Protein AF-A0AAW0MWJ2-F1 (afdb_monomer_lite)

Radius of gyration: 64.12 Å; chains: 1; bounding box: 136×79×137 Å

Secondary structure (DSSP, 8-state):
------------------------------------TTSHHHHHHHHHHHHHHHHHHHHHHHHHHHHHHHHHHHHHHHHHHHHHHHHHHHHHHHHHHHHHHHHHHHHHHHHHHHHHHHHHHHHHHHHHHHHHHHHHHHHHTT------PPTTTTTT-HHHHHHHHHHHHTT--TTPPP--S----SSSS---TTS---

pLDDT: mean 77.05, std 21.96, range [32.25, 98.31]

Sequence (198 aa):
MSGSSTRRGRKPKKDMLETLEPEESDHELADDVANEANESEQSHNKSHDQSQDQSLDQSQDHSQDQSQSRLMLDGLTRHGSKIPENGKALEDQKTSLTEVQSRIAVLEEWNADANDALLTMKKQTKYLQEKIVDFEARARRNNIRIVGVPKGAEGSSVATFLNNLFKTELEIPGEVEFQIQRAHRTPPFKLNSGERPS

Structure (mmCIF, N/CA/C/O backbone):
data_AF-A0AAW0MWJ2-F1
#
_entry.id   AF-A0AAW0MWJ2-F1
#
loop_
_atom_site.group_PDB
_atom_site.id
_atom_site.type_symbol
_atom_site.label_atom_id
_atom_site.label_alt_id
_atom_site.label_comp_id
_atom_site.label_asym_id
_atom_site.label_entity_id
_atom_site.label_seq_id
_atom_site.pdbx_PDB_ins_code
_atom_site.Cartn_x
_atom_site.Cartn_y
_atom_site.Cartn_z
_atom_site.occupancy
_atom_site.B_iso_or_equiv
_atom_site.auth_seq_id
_atom_site.auth_comp_id
_atom_site.auth_asym_id
_atom_site.auth_atom_id
_atom_site.pdbx_PDB_model_num
ATOM 1 N N . MET A 1 1 ? 62.340 50.440 -42.477 1.00 44.72 1 MET A N 1
ATOM 2 C CA . MET A 1 1 ? 63.215 49.378 -43.021 1.00 44.72 1 MET A CA 1
ATOM 3 C C . MET A 1 1 ? 62.512 48.820 -44.261 1.00 44.72 1 MET A C 1
ATOM 5 O O . MET A 1 1 ? 61.493 48.171 -44.106 1.00 44.72 1 MET A O 1
ATOM 9 N N . SER A 1 2 ? 62.750 49.443 -45.427 1.00 41.69 2 SER A N 1
ATOM 10 C CA . SER A 1 2 ? 63.293 48.810 -46.656 1.00 41.69 2 SER A CA 1
ATOM 11 C C . SER A 1 2 ? 62.550 47.517 -47.038 1.00 41.69 2 SER A C 1
ATOM 13 O O . SER A 1 2 ? 62.725 46.519 -46.358 1.00 41.69 2 SER A O 1
ATOM 15 N N . GLY A 1 3 ? 61.640 47.470 -48.023 1.00 32.56 3 GLY A N 1
ATOM 16 C CA . GLY A 1 3 ? 61.853 47.741 -49.460 1.00 32.56 3 GLY A CA 1
ATOM 17 C C . GLY A 1 3 ? 62.624 46.560 -50.074 1.00 32.56 3 GLY A C 1
ATOM 18 O O . GLY A 1 3 ? 63.757 46.343 -49.668 1.00 32.56 3 GLY A O 1
ATOM 19 N N . SER A 1 4 ? 62.073 45.695 -50.938 1.00 35.59 4 SER A N 1
ATOM 20 C CA . SER A 1 4 ? 62.003 45.847 -52.411 1.00 35.59 4 SER A CA 1
ATOM 21 C C . SER A 1 4 ? 61.714 44.438 -52.999 1.00 35.59 4 SER A C 1
ATOM 23 O O . SER A 1 4 ? 62.326 43.476 -52.553 1.00 35.59 4 SER A O 1
ATOM 25 N N . SER A 1 5 ? 60.647 44.185 -53.767 1.00 36.00 5 SER A N 1
ATOM 26 C CA . SER A 1 5 ? 60.473 44.356 -55.228 1.00 36.00 5 SER A CA 1
ATOM 27 C C . SER A 1 5 ? 61.126 43.288 -56.142 1.00 36.00 5 SER A C 1
ATOM 29 O O . SER A 1 5 ? 62.331 43.264 -56.341 1.00 36.00 5 SER A O 1
ATOM 31 N N . THR A 1 6 ? 60.244 42.515 -56.799 1.00 38.97 6 THR A N 1
ATOM 32 C CA . THR A 1 6 ? 60.199 42.238 -58.259 1.00 38.97 6 THR A CA 1
ATOM 33 C C . THR A 1 6 ? 61.208 41.282 -58.937 1.00 38.97 6 THR A C 1
ATOM 35 O O . THR A 1 6 ? 62.322 41.658 -59.266 1.00 38.97 6 THR A O 1
ATOM 38 N N . ARG A 1 7 ? 60.667 40.109 -59.332 1.00 37.41 7 ARG A N 1
ATOM 39 C CA . ARG A 1 7 ? 60.471 39.565 -60.712 1.00 37.41 7 ARG A CA 1
ATOM 40 C C . ARG A 1 7 ? 61.672 39.434 -61.680 1.00 37.41 7 ARG A C 1
ATOM 42 O O . ARG A 1 7 ? 62.416 40.386 -61.892 1.00 37.41 7 ARG A O 1
ATOM 49 N N . ARG A 1 8 ? 61.593 38.346 -62.478 1.00 36.22 8 ARG A N 1
ATOM 50 C CA . ARG A 1 8 ? 62.298 37.960 -63.741 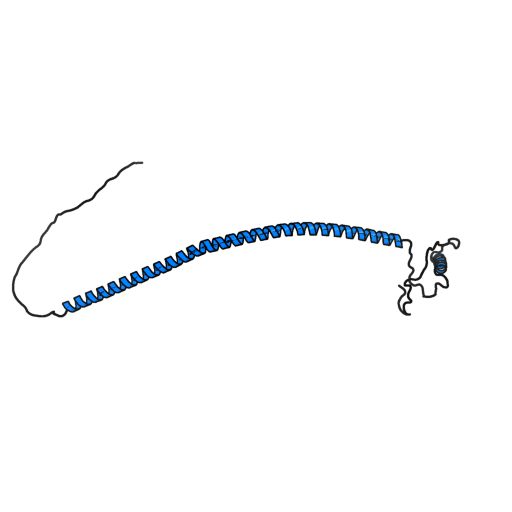1.00 36.22 8 ARG A CA 1
ATOM 51 C C . ARG A 1 8 ? 63.310 36.828 -63.496 1.00 36.22 8 ARG A C 1
ATOM 53 O O . ARG A 1 8 ? 64.001 36.857 -62.500 1.00 36.22 8 ARG A O 1
ATOM 60 N N . GLY A 1 9 ? 63.449 35.774 -64.298 1.00 33.44 9 GLY A N 1
ATOM 61 C CA . GLY A 1 9 ? 62.971 35.453 -65.641 1.00 33.44 9 GLY A CA 1
ATOM 62 C C . GLY A 1 9 ? 64.124 34.812 -66.435 1.00 33.44 9 GLY A C 1
ATOM 63 O O . GLY A 1 9 ? 65.173 35.425 -66.521 1.00 33.44 9 GLY A O 1
ATOM 64 N N . ARG A 1 10 ? 63.870 33.639 -67.046 1.00 35.38 10 ARG A N 1
ATOM 65 C CA . ARG A 1 10 ? 64.543 33.019 -68.222 1.00 35.38 10 ARG A CA 1
ATOM 66 C C . ARG A 1 10 ? 66.039 32.587 -68.156 1.00 35.38 10 ARG A C 1
ATOM 68 O O . ARG A 1 10 ? 66.928 33.368 -67.863 1.00 35.38 10 ARG A O 1
ATOM 75 N N . LYS A 1 11 ? 66.269 31.320 -68.564 1.00 41.41 11 LYS A N 1
ATOM 76 C CA . LYS A 1 11 ? 67.526 30.681 -69.073 1.00 41.41 11 LYS A CA 1
ATOM 77 C C . LYS A 1 11 ? 67.983 31.345 -70.415 1.00 41.41 11 LYS A C 1
ATOM 79 O O . LYS A 1 11 ? 67.156 32.124 -70.897 1.00 41.41 11 LYS A O 1
ATOM 84 N N . PRO A 1 12 ? 69.110 31.013 -71.128 1.00 52.88 12 PRO A N 1
ATOM 85 C CA . PRO A 1 12 ? 69.998 29.817 -71.062 1.00 52.88 12 PRO A CA 1
ATOM 86 C C . PRO A 1 12 ? 71.521 29.968 -71.444 1.00 52.88 12 PRO A C 1
ATOM 88 O O . PRO A 1 12 ? 71.959 31.031 -71.848 1.00 52.88 12 PRO A O 1
ATOM 91 N N . LYS A 1 13 ? 72.243 28.818 -71.398 1.00 37.88 13 LYS A N 1
ATOM 92 C CA . LYS A 1 13 ? 73.368 28.289 -72.240 1.00 37.88 13 LYS A CA 1
ATOM 93 C C . LYS A 1 13 ? 74.749 28.993 -72.357 1.00 37.88 13 LYS A C 1
ATOM 95 O O . LYS A 1 13 ? 74.784 30.149 -72.733 1.00 37.88 13 LYS A O 1
ATOM 100 N N . LYS A 1 14 ? 75.803 28.141 -72.235 1.00 37.81 14 LYS A N 1
ATOM 101 C CA . LYS A 1 14 ? 77.072 27.999 -73.022 1.00 37.81 14 LYS A CA 1
ATOM 102 C C . LYS A 1 14 ? 77.948 29.259 -73.217 1.00 37.81 14 LYS A C 1
ATOM 104 O O . LYS A 1 14 ? 77.419 30.321 -73.468 1.00 37.81 14 LYS A O 1
ATOM 109 N N . ASP A 1 15 ? 79.278 29.261 -73.178 1.00 35.81 15 ASP A N 1
ATOM 110 C CA . ASP A 1 15 ? 80.319 28.288 -73.534 1.00 35.81 15 ASP A CA 1
ATOM 111 C C . ASP A 1 15 ? 81.688 28.878 -73.061 1.00 35.81 15 ASP A C 1
ATOM 113 O O . ASP A 1 15 ? 81.808 30.095 -72.951 1.00 35.81 15 ASP A O 1
ATOM 117 N N . MET A 1 16 ? 82.689 28.006 -72.862 1.00 35.78 16 MET A N 1
ATOM 118 C CA . MET A 1 16 ? 84.132 28.168 -73.185 1.00 35.78 16 MET A CA 1
ATOM 119 C C . MET A 1 16 ? 85.071 29.133 -72.422 1.00 35.78 16 MET A C 1
ATOM 121 O O . MET A 1 16 ? 84.821 30.330 -72.336 1.00 35.78 16 MET A O 1
ATOM 125 N N . LEU A 1 17 ? 86.210 28.573 -71.962 1.00 36.06 17 LEU A N 1
ATOM 126 C CA . LEU A 1 17 ? 87.626 28.852 -72.342 1.00 36.06 17 LEU A CA 1
ATOM 127 C C . LEU A 1 17 ? 88.529 28.391 -71.160 1.00 36.06 17 LEU A C 1
ATOM 129 O O . LEU A 1 17 ? 88.405 28.930 -70.066 1.00 36.06 17 LEU A O 1
ATOM 133 N N . GLU A 1 18 ? 89.214 27.241 -71.180 1.00 35.72 18 GLU A N 1
ATOM 134 C CA . GLU A 1 18 ? 90.417 26.843 -71.947 1.00 35.72 18 GLU A CA 1
ATOM 135 C C . GLU A 1 18 ? 91.705 27.558 -71.510 1.00 35.72 18 GLU A C 1
ATOM 137 O O . GLU A 1 18 ? 91.783 28.777 -71.621 1.00 35.72 18 GLU A O 1
ATOM 142 N N . THR A 1 19 ? 92.686 26.781 -71.015 1.00 32.25 19 THR A N 1
ATOM 143 C CA . THR A 1 19 ? 94.171 26.915 -71.105 1.00 32.25 19 THR A CA 1
ATOM 144 C C . THR A 1 19 ? 94.810 25.952 -70.069 1.00 32.25 19 THR A C 1
ATOM 146 O O . THR A 1 19 ? 94.291 25.860 -68.962 1.00 32.25 19 THR A O 1
ATOM 149 N N . LEU A 1 20 ? 95.881 25.170 -70.277 1.00 34.78 20 LEU A N 1
ATOM 150 C CA . LEU A 1 20 ? 96.915 25.018 -71.315 1.00 34.78 20 LEU A CA 1
ATOM 151 C C . LEU A 1 20 ? 97.487 23.579 -71.252 1.00 34.78 20 LEU A C 1
ATOM 153 O O . LEU A 1 20 ? 97.856 23.130 -70.172 1.00 34.78 20 LEU A O 1
ATOM 157 N N . GLU A 1 21 ? 97.450 22.889 -72.394 1.00 38.47 21 GLU A N 1
ATOM 158 C CA . GLU A 1 21 ? 98.518 22.233 -73.192 1.00 38.47 21 GLU A CA 1
ATOM 159 C C . GLU A 1 21 ? 99.843 21.671 -72.588 1.00 38.47 21 GLU A C 1
ATOM 161 O O . GLU A 1 21 ? 100.260 22.060 -71.499 1.00 38.47 21 GLU A O 1
ATOM 166 N N . PRO A 1 22 ? 100.497 20.734 -73.326 1.00 56.28 22 PRO A N 1
ATOM 167 C CA . PRO A 1 22 ? 101.270 19.590 -72.822 1.00 56.28 22 PRO A CA 1
ATOM 168 C C . PRO A 1 22 ? 102.769 19.630 -73.202 1.00 56.28 22 PRO A C 1
ATOM 170 O O . PRO A 1 22 ? 103.216 20.558 -73.862 1.00 56.28 22 PRO A O 1
ATOM 173 N N . GLU A 1 23 ? 103.524 18.576 -72.869 1.00 35.72 23 GLU A N 1
ATOM 174 C CA . GLU A 1 23 ? 104.827 18.278 -73.488 1.00 35.72 23 GLU A CA 1
ATOM 175 C C . GLU A 1 23 ? 104.939 16.775 -73.827 1.00 35.72 23 GLU A C 1
ATOM 177 O O . GLU A 1 23 ? 104.823 15.936 -72.934 1.00 35.72 23 GLU A O 1
ATOM 182 N N . GLU A 1 24 ? 105.145 16.527 -75.132 1.00 34.03 24 GLU A N 1
ATOM 183 C CA . GLU A 1 24 ? 106.025 15.542 -75.807 1.00 34.03 24 GLU A CA 1
ATOM 184 C C . GLU A 1 24 ? 105.915 14.027 -75.501 1.00 34.03 24 GLU A C 1
ATOM 186 O O . GLU A 1 24 ? 105.677 13.604 -74.381 1.00 34.03 24 GLU A O 1
ATOM 191 N N . SER A 1 25 ? 106.158 13.087 -76.422 1.00 32.94 25 SER A N 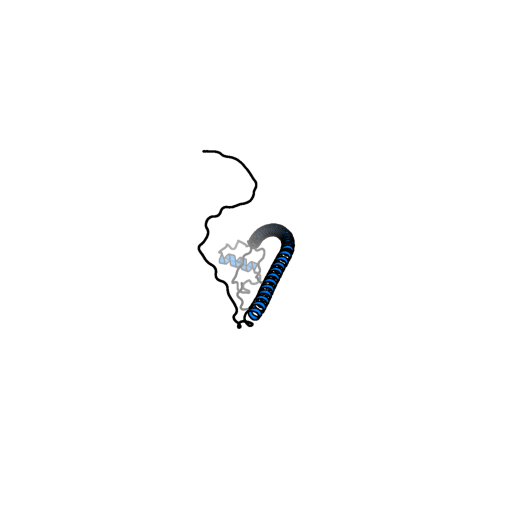1
ATOM 192 C CA . SER A 1 25 ? 106.542 13.069 -77.845 1.00 32.94 25 SER A CA 1
ATOM 193 C C . SER A 1 25 ? 106.390 11.624 -78.366 1.00 32.94 25 SER A C 1
ATOM 195 O O . SER A 1 25 ? 106.323 10.667 -77.593 1.00 32.94 25 SER A O 1
ATOM 197 N N . ASP A 1 26 ? 106.301 11.494 -79.688 1.00 36.88 26 ASP A N 1
ATOM 198 C CA . ASP A 1 26 ? 106.075 10.271 -80.463 1.00 36.88 26 ASP A CA 1
ATOM 199 C C . ASP A 1 26 ? 107.137 9.173 -80.281 1.00 36.88 26 ASP A C 1
ATOM 201 O O . ASP A 1 26 ? 108.320 9.466 -80.127 1.00 36.88 26 ASP A O 1
ATOM 205 N N . HIS A 1 27 ? 106.738 7.907 -80.469 1.00 36.97 27 HIS A N 1
ATOM 206 C CA . HIS A 1 27 ? 107.447 7.017 -81.399 1.00 36.97 27 HIS A CA 1
ATOM 207 C C . HIS A 1 27 ? 106.629 5.766 -81.773 1.00 36.97 27 HIS A C 1
ATOM 209 O O . HIS A 1 27 ? 106.137 5.027 -80.923 1.00 36.97 27 HIS A O 1
ATOM 215 N N . GLU A 1 28 ? 106.523 5.543 -83.083 1.00 42.72 28 GLU A N 1
ATOM 216 C CA . GLU A 1 28 ? 106.044 4.329 -83.748 1.00 42.72 28 GLU A CA 1
ATOM 217 C C . GLU A 1 28 ? 106.910 3.095 -83.420 1.00 42.72 28 GLU A C 1
ATOM 219 O O . GLU A 1 28 ? 108.134 3.216 -83.354 1.00 42.72 28 GLU A O 1
ATOM 224 N N . LEU A 1 29 ? 106.296 1.904 -83.342 1.00 37.31 29 LEU A N 1
ATOM 225 C CA . LEU A 1 29 ? 106.523 0.748 -84.241 1.00 37.31 29 LEU A CA 1
ATOM 226 C C . LEU A 1 29 ? 106.110 -0.593 -83.600 1.00 37.31 29 LEU A C 1
ATOM 228 O O . LEU A 1 29 ? 106.486 -0.892 -82.476 1.00 37.31 29 LEU A O 1
ATOM 232 N N . ALA A 1 30 ? 105.438 -1.389 -84.438 1.00 39.72 30 ALA A N 1
ATOM 233 C CA . ALA A 1 30 ? 105.479 -2.850 -84.590 1.00 39.72 30 ALA A CA 1
ATOM 234 C C . ALA A 1 30 ? 105.095 -3.796 -83.430 1.00 39.72 30 ALA A C 1
ATOM 236 O O . ALA A 1 30 ? 105.623 -3.729 -82.329 1.00 39.72 30 ALA A O 1
ATOM 237 N N . ASP A 1 31 ? 104.209 -4.729 -83.805 1.00 43.47 31 ASP A N 1
ATOM 238 C CA . ASP A 1 31 ? 104.120 -6.148 -83.436 1.00 43.47 31 ASP A CA 1
ATOM 239 C C . ASP A 1 31 ? 104.588 -6.576 -82.040 1.00 43.47 31 ASP A C 1
ATOM 241 O O . ASP A 1 31 ? 105.781 -6.623 -81.768 1.00 43.47 31 ASP A O 1
ATOM 245 N N . ASP A 1 32 ? 103.660 -7.115 -81.241 1.00 46.97 32 ASP A N 1
ATOM 246 C CA . ASP A 1 32 ? 103.890 -8.465 -80.730 1.00 46.97 32 ASP A CA 1
ATOM 247 C C . ASP A 1 32 ? 102.613 -9.199 -80.306 1.00 46.97 32 ASP A C 1
ATOM 249 O O . ASP A 1 32 ? 101.571 -8.639 -79.962 1.00 46.97 32 ASP A O 1
ATOM 253 N N . VAL A 1 33 ? 102.733 -10.511 -80.432 1.00 50.12 33 VAL A N 1
ATOM 254 C CA . VAL A 1 33 ? 101.712 -11.547 -80.388 1.00 50.12 33 VAL A CA 1
ATOM 255 C C . VAL A 1 33 ? 101.320 -11.914 -78.950 1.00 50.12 33 VAL A C 1
ATOM 257 O O . VAL A 1 33 ? 102.170 -12.034 -78.077 1.00 50.12 33 VAL A O 1
ATOM 260 N N . ALA A 1 34 ? 100.033 -12.249 -78.793 1.00 49.88 34 ALA A N 1
ATOM 261 C CA . ALA A 1 34 ? 99.427 -13.064 -77.733 1.00 49.88 34 ALA A CA 1
ATOM 262 C C . ALA A 1 34 ? 99.364 -12.483 -76.307 1.00 49.88 34 ALA A C 1
ATOM 264 O O . ALA A 1 34 ? 100.371 -12.342 -75.625 1.00 49.88 34 ALA A O 1
ATOM 265 N N . ASN A 1 35 ? 98.131 -12.352 -75.793 1.00 56.62 35 ASN A N 1
ATOM 266 C CA . ASN A 1 35 ? 97.557 -13.251 -74.774 1.00 56.62 35 ASN A CA 1
ATOM 267 C C . ASN A 1 35 ? 96.508 -12.508 -73.919 1.00 56.62 35 ASN A C 1
ATOM 269 O O . ASN A 1 35 ? 96.889 -11.931 -72.918 1.00 56.62 35 ASN A O 1
ATOM 273 N N . GLU A 1 36 ? 95.215 -12.522 -74.291 1.00 50.09 36 GLU A N 1
ATOM 274 C CA . GLU A 1 36 ? 94.080 -12.244 -73.371 1.00 50.09 36 GLU A CA 1
ATOM 275 C C . GLU A 1 36 ? 92.715 -12.417 -74.075 1.00 50.09 36 GLU A C 1
ATOM 277 O O . GLU A 1 36 ? 91.884 -11.520 -74.171 1.00 50.09 36 GLU A O 1
ATOM 282 N N . ALA A 1 37 ? 92.445 -13.616 -74.597 1.00 51.78 37 ALA A N 1
ATOM 283 C CA . ALA A 1 37 ? 91.110 -13.981 -75.092 1.00 51.78 37 ALA A CA 1
ATOM 284 C C . ALA A 1 37 ? 90.207 -14.567 -73.982 1.00 51.78 37 ALA A C 1
ATOM 286 O O . ALA A 1 37 ? 89.347 -15.391 -74.271 1.00 51.78 37 ALA A O 1
ATOM 287 N N . ASN A 1 38 ? 90.413 -14.193 -72.710 1.00 54.97 38 ASN A N 1
ATOM 288 C CA . ASN A 1 38 ? 89.653 -14.762 -71.585 1.00 54.97 38 ASN A CA 1
ATOM 289 C C . ASN A 1 38 ? 89.099 -13.737 -70.570 1.00 54.97 38 ASN A C 1
ATOM 291 O O . ASN A 1 38 ? 88.513 -14.140 -69.571 1.00 54.97 38 ASN A O 1
ATOM 295 N N . GLU A 1 39 ? 89.218 -12.425 -70.814 1.00 47.94 39 GLU A N 1
ATOM 296 C CA . GLU A 1 39 ? 88.631 -11.388 -69.933 1.00 47.94 39 GLU A CA 1
ATOM 297 C C . GLU A 1 39 ? 87.403 -10.675 -70.540 1.00 47.94 39 GLU A C 1
ATOM 299 O O . GLU A 1 39 ? 86.562 -10.115 -69.827 1.00 47.94 39 GLU A O 1
ATOM 304 N N . SER A 1 40 ? 87.220 -10.751 -71.859 1.00 51.28 40 SER A N 1
ATOM 305 C CA . SER A 1 40 ? 86.115 -10.109 -72.587 1.00 51.28 40 SER A CA 1
ATOM 306 C C . SER A 1 40 ? 84.809 -10.922 -72.581 1.00 51.28 40 SER A C 1
ATOM 308 O O . SER A 1 40 ? 83.729 -10.334 -72.551 1.00 51.28 40 SER A O 1
ATOM 310 N N . GLU A 1 41 ? 84.862 -12.258 -72.505 1.00 49.62 41 GLU A N 1
ATOM 311 C CA . GLU A 1 41 ? 83.657 -13.098 -72.349 1.00 49.62 41 GLU A CA 1
ATOM 312 C C . GLU A 1 41 ? 83.166 -13.162 -70.889 1.00 49.62 41 GLU A C 1
ATOM 314 O O . GLU A 1 41 ? 81.961 -13.192 -70.629 1.00 49.62 41 GLU A O 1
ATOM 319 N N . GLN A 1 42 ? 84.080 -13.103 -69.912 1.00 51.69 42 GLN A N 1
ATOM 320 C CA . GLN A 1 42 ? 83.730 -13.085 -68.487 1.00 51.69 42 GLN A CA 1
ATOM 321 C C . GLN A 1 42 ? 83.098 -11.754 -68.054 1.00 51.69 42 GLN A C 1
ATOM 323 O O . GLN A 1 42 ? 82.173 -11.753 -67.242 1.00 51.69 42 GLN A O 1
ATOM 328 N N . SER A 1 43 ? 83.546 -10.623 -68.607 1.00 52.34 43 SER A N 1
ATOM 329 C CA . SER A 1 43 ? 82.984 -9.297 -68.313 1.00 52.34 43 SER A CA 1
ATOM 330 C C . SER A 1 43 ? 81.615 -9.066 -68.968 1.00 52.34 43 SER A C 1
ATOM 332 O O . SER A 1 43 ? 80.733 -8.481 -68.332 1.00 52.34 43 SER A O 1
ATOM 334 N N . HIS A 1 44 ? 81.377 -9.580 -70.181 1.00 52.72 44 HIS A N 1
ATOM 335 C CA . HIS A 1 44 ? 80.059 -9.515 -70.825 1.00 52.72 44 HIS A CA 1
ATOM 336 C C . HIS A 1 44 ? 79.022 -10.452 -70.196 1.00 52.72 44 HIS A C 1
ATOM 338 O O . HIS A 1 44 ? 77.890 -10.025 -69.976 1.00 52.72 44 HIS A O 1
ATOM 344 N N . ASN A 1 45 ? 79.396 -11.673 -69.805 1.00 57.09 45 ASN A N 1
ATOM 345 C CA . ASN A 1 45 ? 78.469 -12.558 -69.093 1.00 57.09 45 ASN A CA 1
ATOM 346 C C . ASN A 1 45 ? 78.175 -12.055 -67.672 1.00 57.09 45 ASN A C 1
ATOM 348 O O . ASN A 1 45 ? 77.022 -12.054 -67.258 1.00 57.09 45 ASN A O 1
ATOM 352 N N . LYS A 1 46 ? 79.177 -11.537 -66.947 1.00 58.91 46 LYS A N 1
ATOM 353 C CA . LYS A 1 46 ? 78.995 -10.992 -65.590 1.00 58.91 46 LYS A CA 1
ATOM 354 C C . LYS A 1 46 ? 78.162 -9.710 -65.563 1.00 58.91 46 LYS A C 1
ATOM 356 O O . LYS A 1 46 ? 77.381 -9.523 -64.640 1.00 58.91 46 LYS A O 1
ATOM 361 N N . SER A 1 47 ? 78.300 -8.836 -66.561 1.00 58.25 47 SER A N 1
ATOM 362 C CA . SER A 1 47 ? 77.459 -7.635 -66.678 1.00 58.25 47 SER A CA 1
ATOM 363 C C . SER A 1 47 ? 76.031 -7.958 -67.121 1.00 58.25 47 SER A C 1
ATOM 365 O O . SER A 1 47 ? 75.099 -7.295 -66.668 1.00 58.25 47 SER A O 1
ATOM 367 N N . HIS A 1 48 ? 75.834 -8.988 -67.949 1.00 61.12 48 HIS A N 1
ATOM 368 C CA . HIS A 1 48 ? 74.502 -9.463 -68.321 1.00 61.12 48 HIS A CA 1
ATOM 369 C C . HIS A 1 48 ? 73.774 -10.112 -67.137 1.00 61.12 48 HIS A C 1
ATOM 371 O O . HIS A 1 48 ? 72.628 -9.760 -66.878 1.00 61.12 48 HIS A O 1
ATOM 377 N N . ASP A 1 49 ? 74.456 -10.974 -66.380 1.00 61.59 49 ASP A N 1
ATOM 378 C CA . ASP A 1 49 ? 73.926 -11.638 -65.181 1.00 61.59 49 ASP A CA 1
ATOM 379 C C . ASP A 1 49 ? 73.615 -10.618 -64.070 1.00 61.59 49 ASP A C 1
ATOM 381 O O . ASP A 1 49 ? 72.513 -10.586 -63.537 1.00 61.59 49 ASP A O 1
ATOM 385 N N . GLN A 1 50 ? 74.513 -9.651 -63.830 1.00 66.44 50 GLN A N 1
ATOM 386 C CA . GLN A 1 50 ? 74.256 -8.539 -62.903 1.00 66.44 50 GLN A CA 1
ATOM 387 C C . GLN A 1 50 ? 73.101 -7.633 -63.345 1.00 66.44 50 GLN A C 1
ATOM 389 O O . GLN A 1 50 ? 72.370 -7.126 -62.498 1.00 66.44 50 GLN A O 1
ATOM 394 N N . SER A 1 51 ? 72.922 -7.409 -64.650 1.00 66.62 51 SER A N 1
ATOM 395 C CA . SER A 1 51 ? 71.799 -6.610 -65.162 1.00 66.62 51 SER A CA 1
ATOM 396 C C . SER A 1 51 ? 70.476 -7.369 -65.055 1.00 66.62 51 SER A C 1
ATOM 398 O O . SER A 1 51 ? 69.447 -6.761 -64.764 1.00 66.62 51 SER A O 1
ATOM 400 N N . GLN A 1 52 ? 70.493 -8.690 -65.264 1.00 69.88 52 GLN A N 1
ATOM 401 C CA . GLN A 1 52 ? 69.327 -9.543 -65.056 1.00 69.88 52 GLN A CA 1
ATOM 402 C C . GLN A 1 52 ? 68.953 -9.600 -63.573 1.00 69.88 52 GLN A C 1
ATOM 404 O O . GLN A 1 52 ? 67.801 -9.312 -63.256 1.00 69.88 52 GLN A O 1
ATOM 409 N N . ASP A 1 53 ? 69.907 -9.827 -62.670 1.00 70.38 53 ASP A N 1
ATOM 410 C CA . ASP A 1 53 ? 69.677 -9.822 -61.220 1.00 70.38 53 ASP A CA 1
ATOM 411 C C . ASP A 1 53 ? 69.163 -8.468 -60.721 1.00 70.38 53 ASP A C 1
ATOM 413 O O . ASP A 1 53 ? 68.171 -8.417 -59.998 1.00 70.38 53 ASP A O 1
ATOM 417 N N . GLN A 1 54 ? 69.752 -7.351 -61.168 1.00 72.75 54 GLN A N 1
ATOM 418 C CA . GLN A 1 54 ? 69.257 -6.013 -60.819 1.00 72.75 54 GLN A CA 1
ATOM 419 C C . GLN A 1 54 ? 67.845 -5.754 -61.357 1.00 72.75 54 GLN A C 1
ATOM 421 O O . GLN A 1 54 ? 67.043 -5.103 -60.691 1.00 72.75 54 GLN A O 1
ATOM 426 N N . SER A 1 55 ? 67.515 -6.256 -62.550 1.00 72.81 55 SER A N 1
ATOM 427 C CA . SER A 1 55 ? 66.166 -6.121 -63.111 1.00 72.81 55 SER A CA 1
ATOM 428 C C . SER A 1 55 ? 65.140 -7.008 -62.400 1.00 72.81 55 SER A C 1
ATOM 430 O O . SER A 1 55 ? 63.988 -6.600 -62.237 1.00 72.81 55 SER A O 1
ATOM 432 N N . LEU A 1 56 ? 65.548 -8.197 -61.948 1.00 73.12 56 LEU A N 1
ATOM 433 C CA . LEU A 1 56 ? 64.719 -9.121 -61.180 1.00 73.12 56 LEU A CA 1
ATOM 434 C C . LEU A 1 56 ? 64.445 -8.567 -59.781 1.00 73.12 56 LEU A C 1
ATOM 436 O O . LEU A 1 56 ? 63.292 -8.583 -59.361 1.00 73.12 56 LEU A O 1
ATOM 440 N N . ASP A 1 57 ? 65.457 -8.009 -59.118 1.00 75.88 57 ASP A N 1
ATOM 441 C CA . ASP A 1 57 ? 65.351 -7.361 -57.806 1.00 75.88 57 ASP A CA 1
ATOM 442 C C . ASP A 1 57 ? 64.437 -6.124 -57.870 1.00 75.88 57 ASP A C 1
ATOM 444 O O . ASP A 1 57 ? 63.442 -6.035 -57.155 1.00 75.88 57 ASP A O 1
ATOM 448 N N . GLN A 1 58 ? 64.649 -5.239 -58.855 1.00 77.50 58 GLN A N 1
ATOM 449 C CA . GLN A 1 58 ? 63.777 -4.075 -59.076 1.00 77.50 58 GLN A CA 1
ATOM 450 C C . GLN A 1 58 ? 62.331 -4.464 -59.420 1.00 77.50 58 GLN A C 1
ATOM 452 O O . GLN A 1 58 ? 61.387 -3.791 -59.002 1.00 77.50 58 GLN A O 1
ATOM 457 N N . SER A 1 59 ? 62.132 -5.545 -60.180 1.00 78.00 59 SER A N 1
ATOM 458 C CA . SER A 1 59 ? 60.791 -6.040 -60.516 1.00 78.00 59 SER A CA 1
ATOM 459 C C . SER A 1 59 ? 60.104 -6.673 -59.308 1.00 78.00 59 SER A C 1
ATOM 461 O O . SER A 1 59 ? 58.899 -6.483 -59.119 1.00 78.00 59 SER A O 1
ATOM 463 N N . GLN A 1 60 ? 60.852 -7.405 -58.479 1.00 79.75 60 GLN A N 1
ATOM 464 C CA . GLN A 1 60 ? 60.350 -7.979 -57.236 1.00 79.75 60 GLN A CA 1
ATOM 465 C C . GLN A 1 60 ? 59.961 -6.878 -56.249 1.00 79.75 60 GLN A C 1
ATOM 467 O O . GLN A 1 60 ? 58.818 -6.889 -55.791 1.00 79.75 60 GLN A O 1
ATOM 472 N N . ASP A 1 61 ? 60.816 -5.883 -56.022 1.00 79.25 61 ASP A N 1
ATOM 473 C CA . ASP A 1 61 ? 60.526 -4.733 -55.160 1.00 79.25 61 ASP A CA 1
ATOM 474 C C . ASP A 1 61 ? 59.308 -3.942 -55.648 1.00 79.25 61 ASP A C 1
ATOM 476 O O . ASP A 1 61 ? 58.388 -3.660 -54.877 1.00 79.25 61 ASP A O 1
ATOM 480 N N . HIS A 1 62 ? 59.229 -3.651 -56.951 1.00 79.88 62 HIS A N 1
ATOM 481 C CA . HIS A 1 62 ? 58.080 -2.941 -57.509 1.00 79.88 62 HIS A CA 1
ATOM 482 C C . HIS A 1 62 ? 56.779 -3.752 -57.391 1.00 79.88 62 HIS A C 1
ATOM 484 O O . HIS A 1 62 ? 55.715 -3.193 -57.116 1.00 79.88 62 HIS A O 1
ATOM 490 N N . SER A 1 63 ? 56.844 -5.077 -57.553 1.00 83.81 63 SER A N 1
ATOM 491 C CA . SER A 1 63 ? 55.683 -5.957 -57.375 1.00 83.81 63 SER A CA 1
ATOM 492 C C . SER A 1 63 ? 55.240 -6.064 -55.911 1.00 83.81 63 SER A C 1
ATOM 494 O O . SER A 1 63 ? 54.035 -6.108 -55.631 1.00 83.81 63 SER A O 1
ATOM 496 N N . GLN A 1 64 ? 56.188 -6.058 -54.969 1.00 85.88 64 GLN A N 1
ATOM 497 C CA . GLN A 1 64 ? 55.905 -6.050 -53.538 1.00 85.88 64 GLN A CA 1
ATOM 498 C C . GLN A 1 64 ? 55.262 -4.728 -53.118 1.00 85.88 64 GLN A C 1
ATOM 500 O O . GLN A 1 64 ? 54.238 -4.756 -52.437 1.00 85.88 64 GLN A O 1
ATOM 505 N N . ASP A 1 65 ? 55.782 -3.588 -53.575 1.00 86.50 65 ASP A N 1
ATOM 506 C CA . ASP A 1 65 ? 55.246 -2.262 -53.248 1.00 86.50 65 ASP A CA 1
ATOM 507 C C . ASP A 1 65 ? 53.837 -2.038 -53.837 1.00 86.50 65 ASP A C 1
ATOM 509 O O . ASP A 1 65 ? 52.922 -1.562 -53.154 1.00 86.50 65 ASP A O 1
ATOM 513 N N . GLN A 1 66 ? 53.592 -2.504 -55.070 1.00 84.94 66 GLN A N 1
ATOM 514 C CA . GLN A 1 66 ? 52.241 -2.525 -55.648 1.00 84.94 66 GLN A CA 1
ATOM 515 C C . GLN A 1 66 ? 51.277 -3.415 -54.848 1.00 84.94 66 GLN A C 1
ATOM 517 O O . GLN A 1 66 ? 50.110 -3.058 -54.652 1.00 84.94 66 GLN A O 1
ATOM 522 N N . SER A 1 67 ? 51.751 -4.563 -54.356 1.00 87.12 67 SER A N 1
ATOM 523 C CA . SER A 1 67 ? 50.945 -5.482 -53.544 1.00 87.12 67 SER A CA 1
ATOM 524 C C . SER A 1 67 ? 50.623 -4.888 -52.170 1.00 87.12 67 SER A C 1
ATOM 526 O O . SER A 1 67 ? 49.475 -4.955 -51.727 1.00 87.12 67 SER A O 1
ATOM 528 N N . GLN A 1 68 ? 51.595 -4.245 -51.516 1.00 89.12 68 GLN A N 1
ATOM 529 C CA . GLN A 1 68 ? 51.387 -3.545 -50.246 1.00 89.12 68 GLN A CA 1
ATOM 530 C C . GLN A 1 68 ? 50.418 -2.366 -50.399 1.00 89.12 68 GLN A C 1
ATOM 532 O O . GLN A 1 68 ? 49.480 -2.235 -49.610 1.00 89.12 68 GLN A O 1
ATOM 537 N N . SER A 1 69 ? 50.572 -1.565 -51.456 1.00 90.44 69 SER A N 1
ATOM 538 C CA . SER A 1 69 ? 49.666 -0.452 -51.769 1.00 90.44 69 SER A CA 1
ATOM 539 C C . SER A 1 69 ? 48.224 -0.921 -51.987 1.00 90.44 69 SER A C 1
ATOM 541 O O . SER A 1 69 ? 47.278 -0.295 -51.503 1.00 90.44 69 SER A O 1
ATOM 543 N N . ARG A 1 70 ? 48.037 -2.065 -52.657 1.00 89.56 70 ARG A N 1
ATOM 544 C CA . ARG A 1 70 ? 46.716 -2.672 -52.863 1.00 89.56 70 ARG A CA 1
ATOM 545 C C . ARG A 1 70 ? 46.080 -3.147 -51.555 1.00 89.56 70 ARG A C 1
ATOM 547 O O . ARG A 1 70 ? 44.900 -2.893 -51.337 1.00 89.56 70 ARG A O 1
ATOM 554 N N . LEU A 1 71 ? 46.856 -3.766 -50.661 1.00 90.38 71 LEU A N 1
ATOM 555 C CA . LEU A 1 71 ? 46.372 -4.172 -49.336 1.00 90.38 71 LEU A CA 1
ATOM 556 C C . LEU A 1 71 ? 45.958 -2.969 -48.476 1.00 90.38 71 LEU A C 1
ATOM 558 O O . LEU A 1 71 ? 44.935 -3.026 -47.790 1.00 90.38 71 LEU A O 1
ATOM 562 N N . MET A 1 72 ? 46.716 -1.868 -48.524 1.00 90.81 72 MET A N 1
ATOM 563 C CA . MET A 1 72 ? 46.345 -0.631 -47.830 1.00 90.81 72 MET A CA 1
ATOM 564 C C . MET A 1 72 ? 45.055 -0.024 -48.392 1.00 90.81 72 MET A C 1
ATOM 566 O O . MET A 1 72 ? 44.207 0.426 -47.619 1.00 90.81 72 MET A O 1
ATOM 570 N N . LEU A 1 73 ? 44.875 -0.045 -49.717 1.00 91.62 73 LEU A N 1
ATOM 571 C CA . LEU A 1 73 ? 43.655 0.431 -50.367 1.00 91.62 73 LEU A CA 1
ATOM 572 C C . LEU A 1 73 ? 42.438 -0.421 -49.981 1.00 91.62 73 LEU A C 1
ATOM 574 O O . LEU A 1 73 ? 41.416 0.142 -49.595 1.00 91.62 73 LEU A O 1
ATOM 578 N N . ASP A 1 74 ? 42.564 -1.751 -49.986 1.00 91.69 74 ASP A N 1
ATOM 579 C CA . ASP A 1 74 ? 41.509 -2.666 -49.530 1.00 91.69 74 ASP A CA 1
ATOM 580 C C . ASP A 1 74 ? 41.152 -2.412 -48.055 1.00 91.69 74 ASP A C 1
ATOM 582 O O . ASP A 1 74 ? 39.976 -2.388 -47.677 1.00 91.69 74 ASP A O 1
ATOM 586 N N . GLY A 1 75 ? 42.164 -2.153 -47.219 1.00 93.12 75 GLY A N 1
ATOM 587 C CA . GLY A 1 75 ? 41.987 -1.710 -45.839 1.00 93.12 75 GLY A CA 1
ATOM 588 C C . GLY A 1 75 ? 41.195 -0.405 -45.744 1.00 93.12 75 GLY A C 1
ATOM 589 O O . GLY A 1 75 ? 40.218 -0.332 -44.996 1.00 93.12 75 GLY A O 1
ATOM 590 N N . LEU A 1 76 ? 41.551 0.608 -46.535 1.00 92.06 76 LEU A N 1
ATOM 591 C CA . LEU A 1 76 ? 40.873 1.903 -46.543 1.00 92.06 76 LEU A CA 1
ATOM 592 C C . LEU A 1 76 ? 39.435 1.799 -47.057 1.00 92.06 76 LEU A C 1
ATOM 594 O O . LEU A 1 76 ? 38.540 2.391 -46.461 1.00 92.06 76 LEU A O 1
ATOM 598 N N . THR A 1 77 ? 39.180 1.014 -48.104 1.00 91.38 77 THR A N 1
ATOM 599 C CA . THR A 1 77 ? 37.826 0.758 -48.613 1.00 91.38 77 THR A CA 1
ATOM 600 C C . THR A 1 77 ? 36.982 0.020 -47.577 1.00 91.38 77 THR A C 1
ATOM 602 O O . THR A 1 77 ? 35.836 0.398 -47.337 1.00 91.38 77 THR A O 1
ATOM 605 N N . ARG A 1 78 ? 37.553 -0.979 -46.892 1.00 92.00 78 ARG A N 1
ATOM 606 C CA . ARG A 1 78 ? 36.877 -1.709 -45.810 1.00 92.00 78 ARG A CA 1
ATOM 607 C C . ARG A 1 78 ? 36.581 -0.820 -44.604 1.00 92.00 78 ARG A C 1
ATOM 609 O O . ARG A 1 78 ? 35.537 -0.959 -43.978 1.00 92.00 78 ARG A O 1
ATOM 616 N N . HIS A 1 79 ? 37.490 0.075 -44.235 1.00 92.75 79 HIS A N 1
ATOM 617 C CA . HIS A 1 79 ? 37.237 1.043 -43.168 1.00 92.75 79 HIS A CA 1
ATOM 618 C C . HIS A 1 79 ? 36.207 2.090 -43.610 1.00 92.75 79 HIS A C 1
ATOM 620 O O . HIS A 1 79 ? 35.288 2.400 -42.856 1.00 92.75 79 HIS A O 1
ATOM 626 N N . GLY A 1 80 ? 36.307 2.559 -44.853 1.00 93.06 80 GLY A N 1
ATOM 627 C CA . GLY A 1 80 ? 35.361 3.476 -45.477 1.00 93.06 80 GLY A CA 1
ATOM 628 C C . GLY A 1 80 ? 33.936 2.927 -45.529 1.00 93.06 80 GLY A C 1
ATOM 629 O O . GLY A 1 80 ? 33.002 3.704 -45.370 1.00 93.06 80 GLY A O 1
ATOM 630 N N . SER A 1 81 ? 33.753 1.608 -45.671 1.00 90.94 81 SER A N 1
ATOM 631 C CA . SER A 1 81 ? 32.434 0.966 -45.587 1.00 90.94 81 SER A CA 1
ATOM 632 C C . SER A 1 81 ? 31.955 0.720 -44.151 1.00 90.94 81 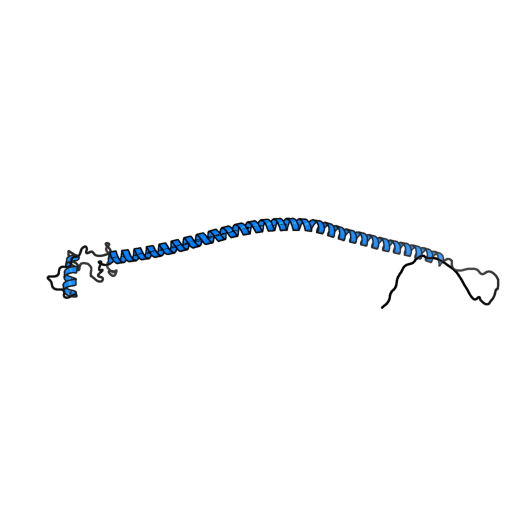SER A C 1
ATOM 634 O O . SER A 1 81 ? 30.767 0.872 -43.877 1.00 90.94 81 SER A O 1
ATOM 636 N N . LYS A 1 82 ? 32.857 0.422 -43.207 1.00 94.25 82 LYS A N 1
ATOM 637 C CA . LYS A 1 82 ? 32.512 0.226 -41.786 1.00 94.25 82 LYS A CA 1
ATOM 638 C C . LYS A 1 82 ? 32.099 1.510 -41.064 1.00 94.25 82 LYS A C 1
ATOM 640 O O . LYS A 1 82 ? 31.271 1.459 -40.163 1.00 94.25 82 LYS A O 1
ATOM 645 N N . ILE A 1 83 ? 32.665 2.664 -41.420 1.00 95.12 83 ILE A N 1
ATOM 646 C CA . ILE A 1 83 ? 32.323 3.959 -40.801 1.00 95.12 83 ILE A CA 1
ATOM 647 C C . ILE A 1 83 ? 30.822 4.297 -40.927 1.00 95.12 83 ILE A C 1
ATOM 649 O O . ILE A 1 83 ? 30.202 4.569 -39.898 1.00 95.12 83 ILE A O 1
ATOM 653 N N . PRO A 1 84 ? 30.198 4.271 -42.122 1.00 93.25 84 PRO A N 1
ATOM 654 C CA . PRO A 1 84 ? 28.770 4.544 -42.253 1.00 93.25 84 PRO A CA 1
ATOM 655 C C . PRO A 1 84 ? 27.899 3.436 -41.652 1.00 93.25 84 PRO A C 1
ATOM 657 O O . PRO A 1 84 ? 26.815 3.733 -41.158 1.00 93.25 84 PRO A O 1
ATOM 660 N N . GLU A 1 85 ? 28.353 2.179 -41.658 1.00 93.69 85 GLU A N 1
ATOM 661 C CA . GLU A 1 85 ? 27.658 1.068 -40.995 1.00 93.69 85 GLU A CA 1
ATOM 662 C C . GLU A 1 85 ? 27.594 1.279 -39.475 1.00 93.69 85 GLU A C 1
ATOM 664 O O . GLU A 1 85 ? 26.513 1.251 -38.889 1.00 93.69 85 GLU A O 1
ATOM 669 N N . ASN A 1 86 ? 28.725 1.619 -38.856 1.00 94.56 86 ASN A N 1
ATOM 670 C CA . ASN A 1 86 ? 28.782 2.000 -37.448 1.00 94.56 86 ASN A CA 1
ATOM 671 C C . ASN A 1 86 ? 27.949 3.260 -37.171 1.00 94.56 86 ASN A C 1
ATOM 673 O O . ASN A 1 86 ? 27.292 3.340 -36.140 1.00 94.56 86 ASN A O 1
ATOM 677 N N . GLY A 1 87 ? 27.940 4.232 -38.089 1.00 95.56 87 GLY A N 1
ATOM 678 C CA . GLY A 1 87 ? 27.106 5.431 -37.980 1.00 95.56 87 GLY A CA 1
ATOM 679 C C . GLY A 1 87 ? 25.609 5.113 -37.936 1.00 95.56 87 GLY A C 1
ATOM 680 O O . GLY A 1 87 ? 24.894 5.667 -37.106 1.00 95.56 87 GLY A O 1
ATOM 681 N N . LYS A 1 88 ? 25.142 4.175 -38.770 1.00 95.19 88 LYS A N 1
ATOM 682 C CA . LYS A 1 88 ? 23.756 3.683 -38.726 1.00 95.19 88 LYS A CA 1
ATOM 683 C C . LYS A 1 88 ? 23.455 2.966 -37.413 1.00 95.19 88 LYS A C 1
ATOM 685 O O . LYS A 1 88 ? 22.478 3.307 -36.761 1.00 95.19 88 LYS A O 1
ATOM 690 N N . ALA A 1 89 ? 24.330 2.053 -36.990 1.00 96.00 89 ALA A N 1
ATOM 691 C CA . ALA A 1 89 ? 24.164 1.336 -35.727 1.00 96.00 89 ALA A CA 1
ATOM 692 C C . ALA A 1 89 ? 24.106 2.286 -34.516 1.00 96.00 89 ALA A C 1
ATOM 694 O O . ALA A 1 89 ? 23.332 2.056 -33.590 1.00 96.00 89 ALA A O 1
ATOM 695 N N . LEU A 1 90 ? 24.886 3.372 -34.525 1.00 96.81 90 LEU A N 1
ATOM 696 C CA . LEU A 1 90 ? 24.834 4.406 -33.489 1.00 96.81 90 LEU A CA 1
ATOM 697 C C . LEU A 1 90 ? 23.514 5.187 -33.504 1.00 96.81 90 LEU A C 1
ATOM 699 O O . LEU A 1 90 ? 22.996 5.503 -32.434 1.00 96.81 90 LEU A O 1
ATOM 703 N N . GLU A 1 91 ? 22.952 5.486 -34.677 1.00 96.31 91 GLU A N 1
ATOM 704 C CA . GLU A 1 91 ? 21.646 6.152 -34.757 1.00 96.31 91 GLU A CA 1
ATOM 705 C C . GLU A 1 91 ? 20.517 5.218 -34.289 1.00 96.31 91 GLU A C 1
ATOM 707 O O . GLU A 1 91 ? 19.649 5.635 -33.522 1.00 96.31 91 GLU A O 1
ATOM 712 N N . ASP A 1 92 ? 20.574 3.933 -34.641 1.00 96.44 92 ASP A N 1
ATOM 713 C CA . ASP A 1 92 ? 19.637 2.919 -34.143 1.00 96.44 92 ASP A CA 1
ATOM 714 C C . ASP A 1 92 ? 19.734 2.778 -32.612 1.00 96.44 92 ASP A C 1
ATOM 716 O O . ASP A 1 92 ? 18.726 2.766 -31.904 1.00 96.44 92 ASP A O 1
ATOM 720 N N . GLN A 1 93 ? 20.952 2.757 -32.061 1.00 96.69 93 GLN A N 1
ATOM 721 C CA . GLN A 1 93 ? 21.159 2.753 -30.610 1.00 96.69 93 GLN A CA 1
ATOM 722 C C . GLN A 1 93 ? 20.615 4.018 -29.946 1.00 96.69 93 GLN A C 1
ATOM 724 O O . GLN A 1 93 ? 19.996 3.941 -28.887 1.00 96.69 93 GLN A O 1
ATOM 729 N N . LYS A 1 94 ? 20.813 5.183 -30.561 1.00 97.12 94 LYS A N 1
ATOM 730 C CA . LYS A 1 94 ? 20.304 6.458 -30.053 1.00 97.12 94 LYS A CA 1
ATOM 731 C C . LYS A 1 94 ? 18.779 6.485 -30.031 1.00 97.12 94 LYS A C 1
ATOM 733 O O . LYS A 1 94 ? 18.211 6.890 -29.022 1.00 97.12 94 LYS A O 1
ATOM 738 N N . THR A 1 95 ? 18.113 6.024 -31.088 1.00 96.94 95 THR A N 1
ATOM 739 C CA . THR A 1 95 ? 16.642 5.952 -31.111 1.00 96.94 95 THR A CA 1
ATOM 740 C C . THR A 1 95 ? 16.117 4.997 -30.038 1.00 96.94 95 THR A C 1
ATOM 742 O O . THR A 1 95 ? 15.245 5.376 -29.253 1.00 96.94 95 THR A O 1
ATOM 745 N N . SER A 1 96 ? 16.723 3.815 -29.897 1.00 97.06 96 SER A N 1
ATOM 746 C CA . SER A 1 96 ? 16.377 2.872 -28.827 1.00 97.06 96 SER A CA 1
ATOM 747 C C . SER A 1 96 ? 16.589 3.473 -27.431 1.00 97.06 96 SER A C 1
ATOM 749 O O . SER A 1 96 ? 15.719 3.357 -26.568 1.00 97.06 96 SER A O 1
ATOM 751 N N . LEU A 1 97 ? 17.697 4.186 -27.208 1.00 97.81 97 LEU A N 1
ATOM 752 C CA . LEU A 1 97 ? 17.953 4.880 -25.944 1.00 97.81 97 LEU A CA 1
ATOM 753 C C . LEU A 1 97 ? 16.896 5.944 -25.650 1.00 97.81 97 LEU A C 1
ATOM 755 O O . LEU A 1 97 ? 16.430 6.019 -24.515 1.00 97.81 97 LEU A O 1
ATOM 759 N N . THR A 1 98 ? 16.478 6.728 -26.646 1.00 97.25 98 THR A N 1
ATOM 760 C CA . THR A 1 98 ? 15.415 7.726 -26.445 1.00 97.25 98 THR A CA 1
ATOM 761 C C . THR A 1 98 ? 14.075 7.085 -26.084 1.00 97.25 98 THR A C 1
ATOM 763 O O . THR A 1 98 ? 13.363 7.597 -25.220 1.00 97.25 98 THR A O 1
ATOM 766 N N . GLU A 1 99 ? 13.748 5.931 -26.670 1.00 97.31 99 GLU A N 1
ATOM 767 C CA . GLU A 1 99 ? 12.541 5.181 -26.319 1.00 97.31 99 GLU A CA 1
ATOM 768 C C . GLU A 1 99 ? 12.613 4.658 -24.879 1.00 97.31 99 GLU A C 1
ATOM 770 O O . GLU A 1 99 ? 11.673 4.829 -24.099 1.00 97.31 99 GLU A O 1
ATOM 775 N N . VAL A 1 100 ? 13.746 4.063 -24.496 1.00 97.75 100 VAL A N 1
ATOM 776 C CA . VAL A 1 100 ? 13.972 3.573 -23.130 1.00 97.75 100 VAL A CA 1
ATOM 777 C C . VAL A 1 100 ? 13.882 4.718 -22.123 1.00 97.75 100 VAL A C 1
ATOM 779 O O . VAL A 1 100 ? 13.207 4.571 -21.109 1.00 97.75 100 VAL A O 1
ATOM 782 N N . GLN A 1 101 ? 14.487 5.872 -22.409 1.00 97.44 101 GLN A N 1
ATOM 783 C CA . GLN A 1 101 ? 14.394 7.064 -21.560 1.00 97.44 101 GLN A CA 1
ATOM 784 C C . GLN A 1 101 ? 12.948 7.543 -21.400 1.00 97.44 101 GLN A C 1
ATOM 786 O O . GLN A 1 101 ? 12.524 7.834 -20.284 1.00 97.44 101 GLN A O 1
ATOM 791 N N . SER A 1 102 ? 12.171 7.574 -22.485 1.00 97.44 102 SER A N 1
ATOM 792 C CA . SER A 1 102 ? 10.755 7.946 -22.427 1.00 97.44 102 SER A CA 1
ATOM 793 C C . SER A 1 102 ? 9.945 6.968 -21.572 1.00 97.44 102 SER A C 1
ATOM 795 O O . SER A 1 102 ? 9.157 7.391 -20.727 1.00 97.44 102 SER A O 1
ATOM 797 N N . ARG A 1 103 ? 10.178 5.661 -21.727 1.00 97.44 103 ARG A N 1
ATOM 798 C CA . ARG A 1 103 ? 9.520 4.631 -20.912 1.00 97.44 103 ARG A CA 1
ATOM 799 C C . ARG A 1 103 ? 9.906 4.731 -19.439 1.00 97.44 103 ARG A C 1
ATOM 801 O O . ARG A 1 103 ? 9.043 4.549 -18.588 1.00 97.44 103 ARG A O 1
ATOM 808 N N . ILE A 1 104 ? 11.172 5.026 -19.139 1.00 98.00 104 ILE A N 1
ATOM 809 C CA . ILE A 1 104 ? 11.641 5.254 -17.767 1.00 98.00 104 ILE A CA 1
ATOM 810 C C . ILE A 1 104 ? 10.931 6.465 -17.163 1.00 98.00 104 ILE A C 1
ATOM 812 O O . ILE A 1 104 ? 10.392 6.332 -16.073 1.00 98.00 104 ILE A O 1
ATOM 816 N N . ALA A 1 105 ? 10.837 7.587 -17.879 1.00 97.56 105 ALA A N 1
ATOM 817 C CA . ALA A 1 105 ? 10.161 8.783 -17.375 1.00 97.56 105 ALA A CA 1
ATOM 818 C C . ALA A 1 105 ? 8.691 8.511 -16.999 1.00 97.56 105 ALA A C 1
ATOM 820 O O . ALA A 1 105 ? 8.243 8.895 -15.921 1.00 97.56 105 ALA A O 1
ATOM 821 N N . VAL A 1 106 ? 7.956 7.776 -17.843 1.00 97.81 106 VAL A N 1
ATOM 822 C CA . VAL A 1 106 ? 6.565 7.377 -17.550 1.00 97.81 106 VAL A CA 1
ATOM 823 C C . VAL A 1 106 ? 6.490 6.440 -16.339 1.00 97.81 106 VAL A C 1
ATOM 825 O O . VAL A 1 106 ? 5.588 6.557 -15.511 1.00 97.81 106 VAL A O 1
ATOM 828 N N . LEU A 1 107 ? 7.429 5.496 -16.214 1.00 97.44 107 LEU A N 1
ATOM 829 C CA . LEU A 1 107 ? 7.483 4.593 -15.063 1.00 97.44 107 LEU A CA 1
ATOM 830 C C . LEU A 1 107 ? 7.821 5.330 -13.764 1.00 97.44 107 LEU A C 1
ATOM 832 O O . LEU A 1 107 ? 7.285 4.976 -12.717 1.00 97.44 107 LEU A O 1
ATOM 836 N N . GLU A 1 108 ? 8.691 6.333 -13.819 1.00 97.88 108 GLU A N 1
ATOM 837 C CA . GLU A 1 108 ? 9.038 7.176 -12.676 1.00 97.88 108 GLU A CA 1
ATOM 838 C C . GLU A 1 108 ? 7.834 7.995 -12.203 1.00 97.88 108 GLU A C 1
ATOM 840 O O . GLU A 1 108 ? 7.568 8.024 -11.001 1.00 97.88 108 GLU A O 1
ATOM 845 N N . GLU A 1 109 ? 7.070 8.580 -13.129 1.00 97.62 109 GLU A N 1
ATOM 846 C CA . GLU A 1 109 ? 5.819 9.287 -12.829 1.00 97.62 109 GLU A CA 1
ATOM 847 C C . GLU A 1 109 ? 4.788 8.349 -12.189 1.00 97.62 109 GLU A C 1
ATOM 849 O O . GLU A 1 109 ? 4.308 8.610 -11.086 1.00 97.62 109 GLU A O 1
ATOM 854 N N . TRP A 1 110 ? 4.529 7.190 -12.804 1.00 97.69 110 TRP A N 1
ATOM 855 C CA . TRP A 1 110 ? 3.589 6.213 -12.249 1.00 97.69 110 TRP A CA 1
ATOM 856 C C . TRP A 1 110 ? 4.025 5.696 -10.875 1.00 97.69 110 TRP A C 1
ATOM 858 O O . TRP A 1 110 ? 3.201 5.500 -9.982 1.00 97.69 110 TRP A O 1
ATOM 868 N N . ASN A 1 111 ? 5.327 5.489 -10.676 1.00 97.88 111 ASN A N 1
ATOM 869 C CA . ASN A 1 111 ? 5.865 5.097 -9.382 1.00 97.88 111 ASN A CA 1
ATOM 870 C C . ASN A 1 111 ? 5.692 6.214 -8.340 1.00 97.88 111 ASN A C 1
ATOM 872 O O . ASN A 1 111 ? 5.393 5.917 -7.183 1.00 97.88 111 ASN A O 1
ATOM 876 N N . ALA A 1 112 ? 5.852 7.485 -8.713 1.00 97.56 112 ALA A N 1
ATOM 877 C CA . ALA A 1 112 ? 5.592 8.608 -7.814 1.00 97.56 112 ALA A CA 1
ATOM 878 C C . ALA A 1 112 ? 4.112 8.651 -7.391 1.00 97.56 112 ALA A C 1
ATOM 880 O O . ALA A 1 112 ? 3.826 8.676 -6.191 1.00 97.56 112 ALA A O 1
ATOM 881 N N . ASP A 1 113 ? 3.192 8.539 -8.350 1.00 97.75 113 ASP A N 1
ATOM 882 C CA . ASP A 1 113 ? 1.746 8.505 -8.099 1.00 97.75 113 ASP A CA 1
ATOM 883 C C . ASP A 1 113 ? 1.342 7.309 -7.227 1.00 97.75 113 ASP A C 1
ATOM 885 O O . ASP A 1 113 ? 0.584 7.443 -6.261 1.00 97.75 113 ASP A O 1
ATOM 889 N N . ALA A 1 114 ? 1.886 6.125 -7.521 1.00 97.69 114 ALA A N 1
ATOM 890 C CA . ALA A 1 114 ? 1.643 4.922 -6.736 1.00 97.69 114 ALA A CA 1
ATOM 891 C C . ALA A 1 114 ? 2.134 5.087 -5.290 1.00 97.69 114 ALA A C 1
ATOM 893 O O . ALA A 1 114 ? 1.437 4.699 -4.349 1.00 97.69 114 ALA A O 1
ATOM 894 N N . ASN A 1 115 ? 3.309 5.690 -5.088 1.00 98.00 115 ASN A N 1
ATOM 895 C CA . ASN A 1 115 ? 3.836 5.953 -3.751 1.00 98.00 115 ASN A CA 1
ATOM 896 C C . ASN A 1 115 ? 2.974 6.956 -2.972 1.00 98.00 115 ASN A C 1
ATOM 898 O O . ASN A 1 115 ? 2.739 6.744 -1.778 1.00 98.00 115 ASN A O 1
ATOM 902 N N . ASP A 1 116 ? 2.461 8.006 -3.617 1.00 98.06 116 ASP A N 1
ATOM 903 C CA . ASP A 1 116 ? 1.568 8.967 -2.958 1.00 98.06 116 ASP A CA 1
ATOM 904 C C . ASP A 1 116 ? 0.221 8.332 -2.570 1.00 98.06 116 ASP A C 1
ATOM 906 O O . ASP A 1 116 ? -0.253 8.475 -1.433 1.00 98.06 116 ASP A O 1
ATOM 910 N N . ALA A 1 117 ? -0.350 7.519 -3.463 1.00 97.75 117 ALA A N 1
ATOM 911 C CA . ALA A 1 117 ? -1.556 6.746 -3.180 1.00 97.75 117 ALA A CA 1
ATOM 912 C C . ALA A 1 117 ? -1.349 5.784 -1.995 1.00 97.75 117 ALA A C 1
ATOM 914 O O . ALA A 1 117 ? -2.173 5.733 -1.075 1.00 97.75 117 ALA A O 1
ATOM 915 N N . LEU A 1 118 ? -0.219 5.067 -1.960 1.00 98.31 118 LEU A N 1
ATOM 916 C CA . LEU A 1 118 ? 0.140 4.184 -0.847 1.00 98.31 118 LEU A CA 1
ATOM 917 C C . LEU A 1 118 ? 0.305 4.952 0.467 1.00 98.31 118 LEU A C 1
ATOM 919 O O . LEU A 1 118 ? -0.164 4.495 1.514 1.00 98.31 118 LEU A O 1
ATOM 923 N N . LEU A 1 119 ? 0.935 6.127 0.436 1.00 98.06 119 LEU A N 1
ATOM 924 C CA . LEU A 1 119 ? 1.109 6.960 1.622 1.00 98.06 119 LEU A CA 1
ATOM 925 C C . LEU A 1 119 ? -0.241 7.443 2.163 1.00 98.06 119 LEU A C 1
ATOM 927 O O . LEU A 1 119 ? -0.476 7.407 3.377 1.00 98.06 119 LEU A O 1
ATOM 931 N N . THR A 1 120 ? -1.142 7.852 1.274 1.00 97.94 120 THR A N 1
ATOM 932 C CA . THR A 1 120 ? -2.508 8.256 1.620 1.00 97.94 120 THR A CA 1
ATOM 933 C C . THR A 1 120 ? -3.292 7.093 2.221 1.00 97.94 120 THR A C 1
ATOM 935 O O . THR A 1 120 ? -3.858 7.230 3.311 1.00 97.94 120 THR A O 1
ATOM 938 N N . MET A 1 121 ? -3.242 5.914 1.600 1.00 98.06 121 MET A N 1
ATOM 939 C CA . MET A 1 121 ? -3.926 4.724 2.108 1.00 98.06 121 MET A CA 1
ATOM 940 C C . MET A 1 121 ? -3.370 4.275 3.467 1.00 98.06 121 MET A C 1
ATOM 942 O O . MET A 1 121 ? -4.127 3.893 4.365 1.00 98.06 121 MET A O 1
ATOM 946 N N . LYS A 1 122 ? -2.054 4.387 3.676 1.00 98.25 122 LYS A N 1
ATOM 947 C CA . LYS A 1 122 ? -1.413 4.101 4.968 1.00 98.25 122 LYS A CA 1
ATOM 948 C C . LYS A 1 122 ? -1.895 5.054 6.063 1.00 98.25 122 LYS A C 1
ATOM 950 O O . LYS A 1 122 ? -2.185 4.608 7.174 1.00 98.25 122 LYS A O 1
ATOM 955 N N . LYS A 1 123 ? -2.022 6.352 5.761 1.00 98.12 123 LYS A N 1
ATOM 956 C CA . LYS A 1 123 ? -2.570 7.352 6.696 1.00 98.12 123 LYS A CA 1
ATOM 957 C C . LYS A 1 123 ? -4.022 7.035 7.060 1.00 98.12 123 LYS A C 1
ATOM 959 O O . LYS A 1 123 ? -4.359 7.032 8.242 1.00 98.12 123 LYS A O 1
ATOM 964 N N . GLN A 1 124 ? -4.857 6.714 6.072 1.00 98.12 124 GLN A N 1
ATOM 965 C CA . GLN A 1 124 ? -6.256 6.336 6.300 1.00 98.12 124 GLN A CA 1
ATOM 966 C C . GLN A 1 124 ? -6.373 5.064 7.143 1.00 98.12 124 GLN A C 1
ATOM 968 O O . GLN A 1 124 ? -7.143 5.030 8.099 1.00 98.12 124 GLN A O 1
ATOM 973 N N . THR A 1 125 ? -5.559 4.049 6.847 1.00 98.31 125 THR A N 1
ATOM 974 C CA . THR A 1 125 ? -5.511 2.807 7.630 1.00 98.31 125 THR A CA 1
ATOM 975 C C . THR A 1 125 ? -5.179 3.092 9.092 1.00 98.31 125 THR A C 1
ATOM 977 O O . THR A 1 125 ? -5.888 2.621 9.978 1.00 98.31 125 THR A O 1
ATOM 980 N N . LYS A 1 126 ? -4.157 3.916 9.362 1.00 98.06 126 LYS A N 1
ATOM 981 C CA . LYS A 1 126 ? -3.793 4.301 10.733 1.00 98.06 126 LYS A CA 1
ATOM 982 C C . LYS A 1 126 ? -4.937 5.034 11.441 1.00 98.06 126 LYS A C 1
ATOM 984 O O . LYS A 1 126 ? -5.280 4.689 12.566 1.00 98.06 126 LYS A O 1
ATOM 989 N N . TYR A 1 127 ? -5.557 6.002 10.768 1.00 97.94 127 TYR A N 1
ATOM 990 C CA . TYR A 1 127 ? -6.700 6.736 11.313 1.00 97.94 127 TYR A CA 1
ATOM 991 C C . TYR A 1 127 ? -7.861 5.802 11.680 1.00 97.94 127 TYR A C 1
ATOM 993 O O . TYR A 1 127 ? -8.427 5.901 12.767 1.00 97.94 127 TYR A O 1
ATOM 1001 N N . LEU A 1 128 ? -8.199 4.860 10.798 1.00 98.19 128 LEU A N 1
ATOM 1002 C CA . LEU A 1 128 ? -9.260 3.887 11.053 1.00 98.19 128 LEU A CA 1
ATOM 1003 C C . LEU A 1 128 ? -8.906 2.947 12.208 1.00 98.19 128 LEU A C 1
ATOM 1005 O O . LEU A 1 128 ? -9.764 2.673 13.042 1.00 98.19 128 LEU A O 1
ATOM 1009 N N . GLN A 1 129 ? -7.653 2.500 12.302 1.00 98.19 129 GLN A N 1
ATOM 1010 C CA . GLN A 1 129 ? -7.182 1.692 13.429 1.00 98.19 129 GLN A CA 1
ATOM 1011 C C . GLN A 1 129 ? -7.333 2.437 14.760 1.00 98.19 129 GLN A C 1
ATOM 1013 O O . GLN A 1 129 ? -7.871 1.875 15.710 1.00 98.19 129 GLN A O 1
ATOM 1018 N N . GLU A 1 130 ? -6.944 3.711 14.823 1.00 97.75 130 GLU A N 1
ATOM 1019 C CA . GLU A 1 130 ? -7.128 4.542 16.019 1.00 97.75 130 GLU A CA 1
ATOM 1020 C C . GLU A 1 130 ? -8.611 4.677 16.393 1.00 97.75 130 GLU A C 1
ATOM 1022 O O . GLU A 1 130 ? -8.972 4.556 17.565 1.00 97.75 130 GLU A O 1
ATOM 1027 N N . LYS A 1 131 ? -9.494 4.858 15.402 1.00 97.88 131 LYS A N 1
ATOM 1028 C CA . LYS A 1 131 ? -10.946 4.899 15.633 1.00 97.88 131 LYS A CA 1
ATOM 1029 C C . LYS A 1 131 ? -11.502 3.573 16.140 1.00 97.88 131 LYS A C 1
ATOM 1031 O O . LYS A 1 131 ? -12.350 3.590 17.027 1.00 97.88 131 LYS A O 1
ATOM 1036 N N . ILE A 1 132 ? -11.030 2.443 15.616 1.00 97.62 132 ILE A N 1
ATOM 1037 C CA . ILE A 1 132 ? -11.435 1.112 16.083 1.00 97.62 132 ILE A CA 1
ATOM 1038 C C . ILE A 1 132 ? -11.013 0.911 17.537 1.00 97.62 132 ILE A C 1
ATOM 1040 O O . ILE A 1 132 ? -11.845 0.511 18.346 1.00 97.62 132 ILE A O 1
ATOM 1044 N N . VAL A 1 133 ? -9.766 1.239 17.886 1.00 96.94 133 VAL A N 1
ATOM 1045 C CA . VAL A 1 133 ? -9.264 1.120 19.264 1.00 96.94 133 VAL A CA 1
ATOM 1046 C C . VAL A 1 133 ? -10.087 1.979 20.221 1.00 96.94 133 VAL A C 1
ATOM 1048 O O . VAL A 1 133 ? -10.480 1.519 21.290 1.00 96.94 133 VAL A O 1
ATOM 1051 N N . ASP A 1 134 ? -10.404 3.212 19.833 1.00 96.69 134 ASP A N 1
ATOM 1052 C CA . ASP A 1 134 ? -11.242 4.103 20.634 1.00 96.69 134 ASP A CA 1
ATOM 1053 C C . ASP A 1 134 ? -12.680 3.568 20.782 1.00 96.69 134 ASP A C 1
ATOM 1055 O O . ASP A 1 134 ? -13.242 3.575 21.880 1.00 96.69 134 ASP A O 1
ATOM 1059 N N . PHE A 1 135 ? -13.276 3.023 19.717 1.00 96.19 135 PHE A N 1
ATOM 1060 C CA . PHE A 1 135 ? -14.581 2.367 19.814 1.00 96.19 135 PHE A CA 1
ATOM 1061 C C . PHE A 1 135 ? -14.552 1.122 20.695 1.00 96.19 135 PHE A C 1
ATOM 1063 O O . PHE A 1 135 ? -15.459 0.938 21.501 1.00 96.19 135 PHE A O 1
ATOM 1070 N N . GLU A 1 136 ? -13.520 0.293 20.594 1.00 95.69 136 GLU A N 1
ATOM 1071 C CA . GLU A 1 136 ? -13.352 -0.893 21.428 1.00 95.69 136 GLU A CA 1
ATOM 1072 C C . GLU A 1 136 ? -13.175 -0.512 22.903 1.00 95.69 136 GLU A C 1
ATOM 1074 O O . GLU A 1 136 ? -13.829 -1.087 23.777 1.00 95.69 136 GLU A O 1
ATOM 1079 N N . ALA A 1 137 ? -12.368 0.515 23.182 1.00 94.38 137 ALA A N 1
ATOM 1080 C CA . ALA A 1 137 ? -12.186 1.060 24.521 1.00 94.38 137 ALA A CA 1
ATOM 1081 C C . ALA A 1 137 ? -13.500 1.615 25.088 1.00 94.38 137 ALA A C 1
ATOM 1083 O O . ALA A 1 137 ? -13.844 1.341 26.237 1.00 94.38 137 ALA A O 1
ATOM 1084 N N . ARG A 1 138 ? -14.277 2.352 24.283 1.00 94.00 138 ARG A N 1
ATOM 1085 C CA . ARG A 1 138 ? -15.595 2.874 24.677 1.00 94.00 138 ARG A CA 1
ATOM 1086 C C . ARG A 1 138 ? -16.618 1.764 24.898 1.00 94.00 138 ARG A C 1
ATOM 1088 O O . ARG A 1 138 ? -17.339 1.807 25.890 1.00 94.00 138 ARG A O 1
ATOM 1095 N N . ALA A 1 139 ? -16.643 0.761 24.026 1.00 91.12 139 ALA A N 1
ATOM 1096 C CA . ALA A 1 139 ? -17.545 -0.381 24.124 1.00 91.12 139 ALA A CA 1
ATOM 1097 C C . ALA A 1 139 ? -17.252 -1.252 25.354 1.00 91.12 139 ALA A C 1
ATOM 1099 O O . ALA A 1 139 ? -18.171 -1.819 25.938 1.00 91.12 139 ALA A O 1
ATOM 1100 N N . ARG A 1 140 ? -15.982 -1.350 25.769 1.00 91.00 140 ARG A N 1
ATOM 1101 C CA . ARG A 1 140 ? -15.569 -2.120 26.953 1.00 91.00 140 ARG A CA 1
ATOM 1102 C C . ARG A 1 140 ? -15.434 -1.296 28.229 1.00 91.00 140 ARG A C 1
ATOM 1104 O O . ARG A 1 140 ? -15.182 -1.885 29.273 1.00 91.00 140 ARG A O 1
ATOM 1111 N N . ARG A 1 141 ? -15.628 0.025 28.184 1.00 93.38 141 ARG A N 1
ATOM 1112 C CA . ARG A 1 141 ? -15.426 0.922 29.337 1.00 93.38 141 ARG A CA 1
ATOM 1113 C C . ARG A 1 141 ? -16.221 0.505 30.576 1.00 93.38 141 ARG A C 1
ATOM 1115 O O . ARG A 1 141 ? -15.723 0.642 31.685 1.00 93.38 141 ARG A O 1
ATOM 1122 N N . ASN A 1 142 ? -17.427 -0.020 30.375 1.00 91.69 142 ASN A N 1
ATOM 1123 C CA . ASN A 1 142 ? -18.318 -0.438 31.459 1.00 91.69 142 ASN A CA 1
ATOM 1124 C C . ASN A 1 142 ? -18.222 -1.943 31.767 1.00 91.69 142 ASN A C 1
ATOM 1126 O O . ASN A 1 142 ? -19.018 -2.461 32.547 1.00 91.69 142 ASN A O 1
ATOM 1130 N N . ASN A 1 143 ? -17.271 -2.657 31.157 1.00 91.62 143 ASN A N 1
ATOM 1131 C CA . ASN A 1 143 ? -17.099 -4.090 31.353 1.00 91.62 143 ASN A CA 1
ATOM 1132 C C . ASN A 1 143 ? -15.952 -4.337 32.336 1.00 91.62 143 ASN A C 1
ATOM 1134 O O . ASN A 1 143 ? -14.808 -3.977 32.068 1.00 91.62 143 ASN A O 1
ATOM 1138 N N . ILE A 1 144 ? -16.249 -5.007 33.449 1.00 90.19 144 ILE A N 1
ATOM 1139 C CA . ILE A 1 144 ? -15.257 -5.411 34.451 1.00 90.19 144 ILE A CA 1
ATOM 1140 C C . ILE A 1 144 ? -14.998 -6.914 34.312 1.00 90.19 144 ILE A C 1
ATOM 1142 O O . ILE A 1 144 ? -15.937 -7.706 34.219 1.00 90.19 144 ILE A O 1
ATOM 1146 N N . ARG A 1 145 ? -13.720 -7.314 34.308 1.00 90.75 145 ARG A N 1
ATOM 1147 C CA . ARG A 1 145 ? -13.296 -8.721 34.315 1.00 90.75 145 ARG A CA 1
ATOM 1148 C C . ARG A 1 145 ? -12.678 -9.060 35.665 1.00 90.75 145 ARG A C 1
ATOM 1150 O O . ARG A 1 145 ? -11.712 -8.426 36.072 1.00 90.75 145 ARG A O 1
ATOM 1157 N N . ILE A 1 146 ? -13.216 -10.083 36.321 1.00 89.25 146 ILE A N 1
ATOM 1158 C CA . ILE A 1 146 ? -12.713 -10.592 37.600 1.00 89.25 146 ILE A CA 1
ATOM 1159 C C . ILE A 1 146 ? -12.059 -11.946 37.341 1.00 89.25 146 ILE A C 1
ATOM 1161 O O . ILE A 1 146 ? -12.667 -12.831 36.737 1.00 89.25 146 ILE A O 1
ATOM 1165 N N . VAL A 1 147 ? -10.810 -12.090 37.776 1.00 89.44 147 VAL A N 1
ATOM 1166 C CA . VAL A 1 147 ? -9.979 -13.283 37.568 1.00 89.44 147 VAL A CA 1
ATOM 1167 C C . VAL A 1 147 ? -9.727 -13.954 38.920 1.00 89.44 147 VAL A C 1
ATOM 1169 O O . VAL A 1 147 ? -9.736 -13.292 39.952 1.00 89.44 147 VAL A O 1
ATOM 1172 N N . GLY A 1 148 ? -9.528 -15.274 38.929 1.00 86.62 148 GLY A N 1
ATOM 1173 C CA . GLY A 1 148 ? -9.235 -16.031 40.155 1.00 86.62 148 GLY A CA 1
ATOM 1174 C C . GLY A 1 148 ? -10.457 -16.566 40.907 1.00 86.62 148 GLY A C 1
ATOM 1175 O O . GLY A 1 148 ? -10.292 -17.212 41.935 1.00 86.62 148 GLY A O 1
ATOM 1176 N N . VAL A 1 149 ? -11.674 -16.378 40.386 1.00 84.88 149 VAL A N 1
ATOM 1177 C CA . VAL A 1 149 ? -12.889 -16.971 40.968 1.00 84.88 149 VAL A CA 1
ATOM 1178 C C . VAL A 1 149 ? -12.889 -18.491 40.727 1.00 84.88 149 VAL A C 1
ATOM 1180 O O . VAL A 1 149 ? -12.841 -18.917 39.562 1.00 84.88 149 VAL A O 1
ATOM 1183 N N . PRO A 1 150 ? -12.956 -19.334 41.778 1.00 84.00 150 PRO A N 1
ATOM 1184 C CA . PRO A 1 150 ? -13.074 -20.780 41.625 1.00 84.00 150 PRO A CA 1
ATOM 1185 C C . PRO A 1 150 ? -14.371 -21.171 40.912 1.00 84.00 150 PRO A C 1
ATOM 1187 O O . PRO A 1 150 ? -15.416 -20.537 41.065 1.00 84.00 150 PRO A O 1
ATOM 1190 N N . LYS A 1 151 ? -14.326 -22.252 40.133 1.00 81.81 151 LYS A N 1
ATOM 1191 C CA . LYS A 1 151 ? -15.504 -22.739 39.409 1.00 81.81 151 LYS A CA 1
ATOM 1192 C C . LYS A 1 151 ? -16.597 -23.161 40.397 1.00 81.81 151 LYS A C 1
ATOM 1194 O O . LYS A 1 151 ? -16.342 -23.968 41.282 1.00 81.81 151 LYS A O 1
ATOM 1199 N N . GLY A 1 152 ? -17.814 -22.653 40.204 1.00 79.50 152 GLY A N 1
ATOM 1200 C CA . GLY A 1 152 ? -18.977 -22.992 41.033 1.00 79.50 152 GLY A CA 1
ATOM 1201 C C . GLY A 1 152 ? -19.152 -22.136 42.292 1.00 79.50 152 GLY A C 1
ATOM 1202 O O . GLY A 1 152 ? -20.200 -22.233 42.920 1.00 79.50 152 GLY A O 1
ATOM 1203 N N . ALA A 1 153 ? -18.200 -21.253 42.621 1.00 83.12 153 ALA A N 1
ATOM 1204 C CA . ALA A 1 153 ? -18.342 -20.308 43.736 1.00 83.12 153 ALA A CA 1
ATOM 1205 C C . ALA A 1 153 ? -19.504 -19.312 43.535 1.00 83.12 153 ALA A C 1
ATOM 1207 O O . ALA A 1 153 ? -20.065 -18.794 44.493 1.00 83.12 153 ALA A O 1
ATOM 1208 N N . GLU A 1 154 ? -19.879 -19.079 42.277 1.00 83.75 154 GLU A N 1
ATOM 1209 C CA . GLU A 1 154 ? -20.911 -18.130 41.849 1.00 83.75 154 GLU A CA 1
ATOM 1210 C C . GLU A 1 154 ? -22.348 -18.599 42.192 1.00 83.75 154 GLU A C 1
ATOM 1212 O O . GLU A 1 154 ? -23.281 -17.799 42.187 1.00 83.75 154 GLU A O 1
ATOM 1217 N N . GLY A 1 155 ? -22.551 -19.888 42.498 1.00 84.12 155 GLY A N 1
ATOM 1218 C CA . GLY A 1 155 ? -23.870 -20.440 42.822 1.00 84.12 155 GLY A CA 1
ATOM 1219 C C . GLY A 1 155 ? -24.853 -20.414 41.643 1.00 84.12 155 GLY A C 1
ATOM 1220 O O . GLY A 1 155 ? -24.516 -20.810 40.528 1.00 84.12 155 GLY A O 1
ATOM 1221 N N . SER A 1 156 ? -26.097 -19.992 41.899 1.00 82.62 156 SER A N 1
ATOM 1222 C CA . SER A 1 156 ? -27.189 -19.990 40.911 1.00 82.62 156 SER A CA 1
ATOM 1223 C C . SER A 1 156 ? -27.212 -18.761 39.997 1.00 82.62 156 SER A C 1
ATOM 1225 O O . SER A 1 156 ? -27.765 -18.834 38.901 1.00 82.62 156 SER A O 1
ATOM 1227 N N . SER A 1 157 ? -26.626 -17.635 40.418 1.00 87.31 157 SER A N 1
ATOM 1228 C CA . SER A 1 157 ? -26.595 -16.395 39.641 1.00 87.31 157 SER A CA 1
ATOM 1229 C C . SER A 1 157 ? -25.283 -15.647 39.852 1.00 87.31 157 SER A C 1
ATOM 1231 O O . SER A 1 157 ? -24.954 -15.209 40.952 1.00 87.31 157 SER A O 1
ATOM 1233 N N . VAL A 1 158 ? -24.553 -15.430 38.756 1.00 89.31 158 VAL A N 1
ATOM 1234 C CA . VAL A 1 158 ? -23.300 -14.661 38.771 1.00 89.31 158 VAL A CA 1
ATOM 1235 C C . VAL A 1 158 ? -23.556 -13.218 39.224 1.00 89.31 158 VAL A C 1
ATOM 1237 O O . VAL A 1 158 ? -22.741 -12.642 39.932 1.00 89.31 158 VAL A O 1
ATOM 1240 N N . ALA A 1 159 ? -24.701 -12.626 38.871 1.00 90.25 159 ALA A N 1
ATOM 1241 C CA . ALA A 1 159 ? -25.009 -11.239 39.222 1.00 90.25 159 ALA A CA 1
ATOM 1242 C C . ALA A 1 159 ? -25.222 -11.033 40.733 1.00 90.25 159 ALA A C 1
ATOM 1244 O O . ALA A 1 159 ? -24.801 -10.007 41.271 1.00 90.25 159 ALA A O 1
ATOM 1245 N N . THR A 1 160 ? -25.844 -11.992 41.431 1.00 89.81 160 THR A N 1
ATOM 1246 C CA . THR A 1 160 ? -26.034 -11.905 42.890 1.00 89.81 160 THR A CA 1
ATOM 1247 C C . THR A 1 160 ? -24.722 -12.144 43.628 1.00 89.81 160 THR A C 1
ATOM 1249 O O . THR A 1 160 ? -24.410 -11.410 44.562 1.00 89.81 160 THR A O 1
ATOM 1252 N N . PHE A 1 161 ? -23.914 -13.102 43.159 1.00 90.56 161 PHE A N 1
ATOM 1253 C CA . PHE A 1 161 ? -22.556 -13.315 43.657 1.00 90.56 161 PHE A CA 1
ATOM 1254 C C . PHE A 1 161 ? -21.713 -12.036 43.562 1.00 90.56 161 PHE A C 1
ATOM 1256 O O . PHE A 1 161 ? -21.114 -11.631 44.553 1.00 90.56 161 PHE A O 1
ATOM 1263 N N . LEU A 1 162 ? -21.717 -11.363 42.405 1.00 90.94 162 LEU A N 1
ATOM 1264 C CA . LEU A 1 162 ? -20.962 -10.122 42.205 1.00 90.94 162 LEU A CA 1
ATOM 1265 C C . LEU A 1 162 ? -21.460 -8.967 43.082 1.00 90.94 162 LEU A C 1
ATOM 1267 O O . LEU A 1 162 ? -20.640 -8.242 43.637 1.00 90.94 162 LEU A O 1
ATOM 1271 N N . ASN A 1 163 ? -22.779 -8.810 43.242 1.00 90.12 163 ASN A N 1
ATOM 1272 C CA . ASN A 1 163 ? -23.342 -7.798 44.142 1.00 90.12 163 ASN A CA 1
ATOM 1273 C C . ASN A 1 163 ? -22.852 -7.990 45.582 1.00 90.12 163 ASN A C 1
ATOM 1275 O O . ASN A 1 163 ? -22.424 -7.029 46.216 1.00 90.12 163 ASN A O 1
ATOM 1279 N N . ASN A 1 164 ? -22.890 -9.228 46.081 1.00 89.19 164 ASN A N 1
ATOM 1280 C CA . ASN A 1 164 ? -22.418 -9.536 47.427 1.00 89.19 164 ASN A CA 1
ATOM 1281 C C . ASN A 1 164 ? -20.909 -9.321 47.541 1.00 89.19 164 ASN A C 1
ATOM 1283 O O . ASN A 1 164 ? -20.485 -8.629 48.457 1.00 89.19 164 ASN A O 1
ATOM 1287 N N . LEU A 1 165 ? -20.130 -9.830 46.577 1.00 89.81 165 LEU A N 1
ATOM 1288 C CA . LEU A 1 165 ? -18.673 -9.701 46.549 1.00 89.81 165 LEU A CA 1
ATOM 1289 C C . LEU A 1 165 ? -18.235 -8.237 46.651 1.00 89.81 165 LEU A C 1
ATOM 1291 O O . LEU A 1 165 ? -17.424 -7.907 47.510 1.00 89.81 165 LEU A O 1
ATOM 1295 N N . PHE A 1 166 ? -18.799 -7.350 45.827 1.00 90.00 166 PHE A N 1
ATOM 1296 C CA . PHE A 1 166 ? -18.450 -5.931 45.870 1.00 90.00 166 PHE A CA 1
ATOM 1297 C C . PHE A 1 166 ? -18.870 -5.253 47.175 1.00 90.00 166 PHE A C 1
ATOM 1299 O O . PHE A 1 166 ? -18.127 -4.415 47.672 1.00 90.00 166 PHE A O 1
ATOM 1306 N N . LYS A 1 167 ? -20.019 -5.618 47.757 1.00 91.25 167 LYS A N 1
ATOM 1307 C CA . LYS A 1 167 ? -20.443 -5.079 49.059 1.00 91.25 167 LYS A CA 1
ATOM 1308 C C . LYS A 1 167 ? -19.480 -5.467 50.176 1.00 91.25 167 LYS A C 1
ATOM 1310 O O . LYS A 1 167 ? -19.127 -4.611 50.979 1.00 91.25 167 LYS A O 1
ATOM 1315 N N . THR A 1 168 ? -19.036 -6.725 50.210 1.00 89.31 168 THR A N 1
ATOM 1316 C CA . THR A 1 168 ? -18.074 -7.197 51.216 1.00 89.31 168 THR A CA 1
ATOM 1317 C C . THR A 1 168 ? -16.674 -6.630 51.015 1.00 89.31 168 THR A C 1
ATOM 1319 O O . THR A 1 168 ? -16.085 -6.161 51.978 1.00 89.31 168 THR A O 1
ATOM 1322 N N . GLU A 1 169 ? -16.139 -6.653 49.793 1.00 90.25 169 GLU A N 1
ATOM 1323 C CA . GLU A 1 169 ? -14.730 -6.305 49.540 1.00 90.25 169 GLU A CA 1
ATOM 1324 C C . GLU A 1 169 ? -14.480 -4.793 49.468 1.00 90.25 169 GLU A C 1
ATOM 1326 O O . GLU A 1 169 ? -13.375 -4.336 49.742 1.00 90.25 169 GLU A O 1
ATOM 1331 N N . LEU A 1 170 ? -15.489 -4.006 49.079 1.00 88.31 170 LEU A N 1
ATOM 1332 C CA . LEU A 1 170 ? -15.383 -2.543 48.991 1.00 88.31 170 LEU A CA 1
ATOM 1333 C C . LEU A 1 170 ? -16.072 -1.825 50.160 1.00 88.31 170 LEU A C 1
ATOM 1335 O O . LEU A 1 170 ? -16.167 -0.601 50.132 1.00 88.31 170 LEU A O 1
ATOM 1339 N N . GLU A 1 171 ? -16.579 -2.570 51.149 1.00 89.69 171 GLU A N 1
ATOM 1340 C CA . GLU A 1 171 ? -17.277 -2.039 52.333 1.00 89.69 171 GLU A CA 1
ATOM 1341 C C . GLU A 1 171 ? -18.446 -1.095 51.980 1.00 89.69 171 GLU A C 1
ATOM 1343 O O . GLU A 1 171 ? -18.713 -0.093 52.647 1.00 89.69 171 GLU A O 1
ATOM 1348 N N . ILE A 1 172 ? -19.164 -1.405 50.896 1.00 88.50 172 ILE A N 1
ATOM 1349 C CA . ILE A 1 172 ? -20.259 -0.566 50.395 1.00 88.50 172 ILE A CA 1
ATOM 1350 C C . ILE A 1 172 ? -21.541 -0.872 51.187 1.00 88.50 172 ILE A C 1
ATOM 1352 O O . ILE A 1 172 ? -21.888 -2.048 51.348 1.00 88.50 172 ILE A O 1
ATOM 1356 N N . PRO A 1 173 ? -22.291 0.154 51.647 1.00 87.00 173 PRO A N 1
ATOM 1357 C CA . PRO A 1 173 ? -23.535 -0.043 52.383 1.00 87.00 173 PRO A CA 1
ATOM 1358 C C . PRO A 1 173 ? -24.521 -0.957 51.650 1.00 87.00 173 PRO A C 1
ATOM 1360 O O . PRO A 1 173 ? -24.734 -0.839 50.442 1.00 87.00 173 PRO A O 1
ATOM 1363 N N . GLY A 1 174 ? -25.171 -1.847 52.403 1.00 79.12 174 GLY A N 1
ATOM 1364 C CA . GLY A 1 174 ? -26.049 -2.884 51.852 1.00 79.12 174 GLY A CA 1
ATOM 1365 C C . GLY A 1 174 ? -27.251 -2.365 51.055 1.00 79.12 174 GLY A C 1
ATOM 1366 O O . GLY A 1 174 ? -27.763 -3.102 50.213 1.00 79.12 174 GLY A O 1
ATOM 1367 N N . GLU A 1 175 ? -27.656 -1.113 51.274 1.00 82.75 175 GLU A N 1
ATOM 1368 C CA . GLU A 1 175 ? -28.749 -0.436 50.560 1.00 82.75 175 GLU A CA 1
ATOM 1369 C C . GLU A 1 175 ? -28.406 -0.080 49.105 1.00 82.75 175 GLU A C 1
ATOM 1371 O O . GLU A 1 175 ? -29.310 0.105 48.294 1.00 82.75 175 GLU A O 1
ATOM 1376 N N . VAL A 1 176 ? -27.121 -0.015 48.736 1.00 83.94 176 VAL A N 1
ATOM 1377 C CA . VAL A 1 176 ? -26.708 0.281 47.358 1.00 83.94 176 VAL A CA 1
ATOM 1378 C C . VAL A 1 176 ? -26.800 -0.991 46.515 1.00 83.94 176 VAL A C 1
ATOM 1380 O O . VAL A 1 176 ? -26.120 -1.979 46.789 1.00 83.94 176 VAL A O 1
ATOM 1383 N N . GLU A 1 177 ? -27.632 -0.991 45.476 1.00 84.31 177 GLU A N 1
ATOM 1384 C CA . GLU A 1 177 ? -27.742 -2.104 44.526 1.00 84.31 177 GLU A CA 1
ATOM 1385 C C . GLU A 1 177 ? -27.039 -1.773 43.203 1.00 84.31 177 GLU A C 1
ATOM 1387 O O . GLU A 1 177 ? -27.262 -0.717 42.606 1.00 84.31 177 GLU A O 1
ATOM 1392 N N . PHE A 1 178 ? -26.173 -2.677 42.730 1.00 86.94 178 PHE A N 1
ATOM 1393 C CA . PHE A 1 178 ? -25.455 -2.469 41.476 1.00 86.94 178 PHE A CA 1
ATOM 1394 C C . PHE A 1 178 ? -26.339 -2.818 40.277 1.00 86.94 178 PHE A C 1
ATOM 1396 O O . PHE A 1 178 ? -26.823 -3.943 40.140 1.00 86.94 178 PHE A O 1
ATOM 1403 N N . GLN A 1 179 ? -26.473 -1.874 39.345 1.00 90.56 179 GLN A N 1
ATOM 1404 C CA . GLN A 1 179 ? -27.183 -2.081 38.082 1.00 90.56 179 GLN A CA 1
ATOM 1405 C C . GLN A 1 179 ? -26.308 -2.845 37.079 1.00 90.56 179 GLN A C 1
ATOM 1407 O O . GLN A 1 179 ? -25.655 -2.269 36.208 1.00 90.56 179 GLN A O 1
ATOM 1412 N N . ILE A 1 180 ? -26.282 -4.170 37.207 1.00 91.25 180 ILE A N 1
ATOM 1413 C CA . ILE A 1 180 ? -25.530 -5.052 36.311 1.00 91.25 180 ILE A CA 1
ATOM 1414 C C . ILE A 1 180 ? -26.397 -5.406 35.095 1.00 91.25 180 ILE A C 1
ATOM 1416 O O . ILE A 1 180 ? -27.364 -6.151 35.217 1.00 91.25 180 ILE A O 1
ATOM 1420 N N . GLN A 1 181 ? -26.025 -4.931 33.900 1.00 91.81 181 GLN A N 1
ATOM 1421 C CA . GLN A 1 181 ? -26.745 -5.273 32.660 1.00 91.81 181 GLN A CA 1
ATOM 1422 C C . GLN A 1 181 ? -26.566 -6.742 32.254 1.00 91.81 181 GLN A C 1
ATOM 1424 O O . GLN A 1 181 ? -27.498 -7.381 31.768 1.00 91.81 181 GLN A O 1
ATOM 1429 N N . ARG A 1 182 ? -25.353 -7.286 32.414 1.00 90.25 182 ARG A N 1
ATOM 1430 C CA . ARG A 1 182 ? -25.031 -8.678 32.081 1.00 90.25 182 ARG A CA 1
ATOM 1431 C C . ARG A 1 182 ? -23.845 -9.161 32.907 1.00 90.25 182 ARG A C 1
ATOM 1433 O O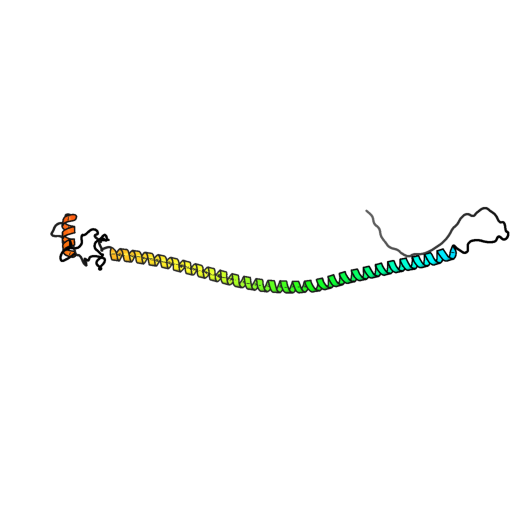 . ARG A 1 182 ? -22.804 -8.515 32.922 1.00 90.25 182 ARG A O 1
ATOM 1440 N N . ALA A 1 183 ? -23.973 -10.337 33.512 1.00 90.75 183 ALA A N 1
ATOM 1441 C CA . ALA A 1 183 ? -22.880 -11.035 34.183 1.00 90.75 183 ALA A CA 1
ATOM 1442 C C . ALA A 1 183 ? -22.784 -12.464 33.653 1.00 90.75 183 ALA A C 1
ATOM 1444 O O . ALA A 1 183 ? -23.788 -13.166 33.557 1.0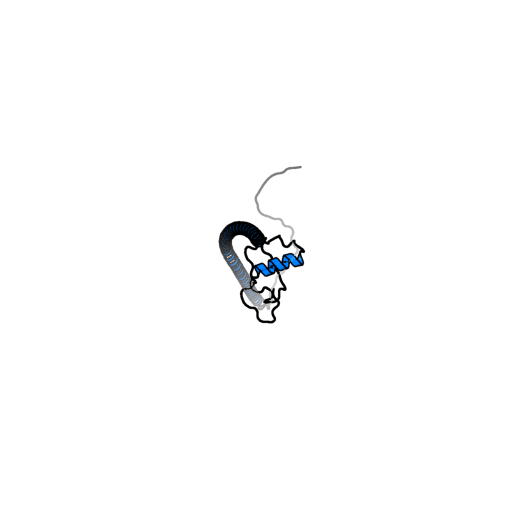0 90.75 183 ALA A O 1
ATOM 1445 N N . HIS A 1 184 ? -21.583 -12.878 33.263 1.00 88.69 184 HIS A N 1
ATOM 1446 C CA . HIS A 1 184 ? -21.315 -14.227 32.778 1.00 88.69 184 HIS A CA 1
ATOM 1447 C C . HIS A 1 184 ? -19.830 -14.558 32.922 1.00 88.69 184 HIS A C 1
ATOM 1449 O O . HIS A 1 184 ? -18.986 -13.665 32.994 1.00 88.69 184 HIS A O 1
ATOM 1455 N N . ARG A 1 185 ? -19.522 -15.854 32.935 1.00 85.25 185 ARG A N 1
ATOM 1456 C CA . ARG A 1 185 ? -18.157 -16.374 32.878 1.00 85.25 185 ARG A CA 1
ATOM 1457 C C . ARG A 1 185 ? -17.704 -16.514 31.419 1.00 85.25 185 ARG A C 1
ATOM 1459 O O . ARG A 1 185 ? -18.484 -16.936 30.567 1.00 85.25 185 ARG A O 1
ATOM 1466 N N . THR A 1 186 ? -16.436 -16.202 31.157 1.00 83.69 186 THR A N 1
ATOM 1467 C CA . THR A 1 186 ? -15.785 -16.298 29.837 1.00 83.69 186 THR A CA 1
ATOM 1468 C C . THR A 1 186 ? -14.487 -17.104 29.985 1.00 83.69 186 THR A C 1
ATOM 1470 O O . THR A 1 186 ? -13.764 -16.844 30.948 1.00 83.69 186 THR A O 1
ATOM 1473 N N . PRO A 1 187 ? -14.151 -18.055 29.084 1.00 69.69 187 PRO A N 1
ATOM 1474 C CA . PRO A 1 187 ? -14.868 -18.461 27.869 1.00 69.69 187 PRO A CA 1
ATOM 1475 C C . PRO A 1 187 ? -16.098 -19.359 28.138 1.00 69.69 187 PRO A C 1
ATOM 1477 O O . PRO A 1 187 ? -16.191 -19.976 29.198 1.00 69.69 187 PRO A O 1
ATOM 1480 N N . PRO A 1 188 ? -17.051 -19.452 27.188 1.00 58.34 188 PRO A N 1
ATOM 1481 C CA . PRO A 1 188 ? -18.293 -20.219 27.352 1.00 58.34 188 PRO A CA 1
ATOM 1482 C C . PRO A 1 188 ? -18.098 -21.748 27.358 1.00 58.34 188 PRO A C 1
ATOM 1484 O O . PRO A 1 188 ? -19.007 -22.483 27.741 1.00 58.34 188 PRO A O 1
ATOM 1487 N N . PHE A 1 189 ? -16.929 -22.244 26.945 1.00 58.69 189 PHE A N 1
ATOM 1488 C CA . PHE A 1 189 ? -16.579 -23.665 26.956 1.00 58.69 189 PHE A CA 1
ATOM 1489 C C . PHE A 1 189 ? -15.778 -24.029 28.209 1.00 58.69 189 PHE A C 1
ATOM 1491 O O . PHE A 1 189 ? -14.928 -23.277 28.686 1.00 58.69 189 PHE A O 1
ATOM 1498 N N . LYS A 1 190 ? -16.069 -25.213 28.756 1.00 58.53 190 LYS A N 1
ATOM 1499 C CA . LYS A 1 190 ? -15.387 -25.758 29.932 1.00 58.53 190 LYS A CA 1
ATOM 1500 C C . LYS A 1 190 ? -13.941 -26.093 29.545 1.00 58.53 190 LYS A C 1
ATOM 1502 O O . LYS A 1 190 ? -13.728 -27.062 28.828 1.00 58.53 190 LYS A O 1
ATOM 1507 N N . LEU A 1 191 ? -12.976 -25.320 30.039 1.00 56.38 191 LEU A N 1
ATOM 1508 C CA . LEU A 1 191 ? -11.573 -25.743 30.064 1.00 56.38 191 LEU A CA 1
ATOM 1509 C C . LEU A 1 191 ? -11.432 -26.950 31.008 1.00 56.38 191 LEU A C 1
ATOM 1511 O O . LEU A 1 191 ? -12.166 -27.065 32.003 1.00 56.38 191 LEU A O 1
ATOM 1515 N N . ASN A 1 192 ? -10.530 -27.868 30.664 1.0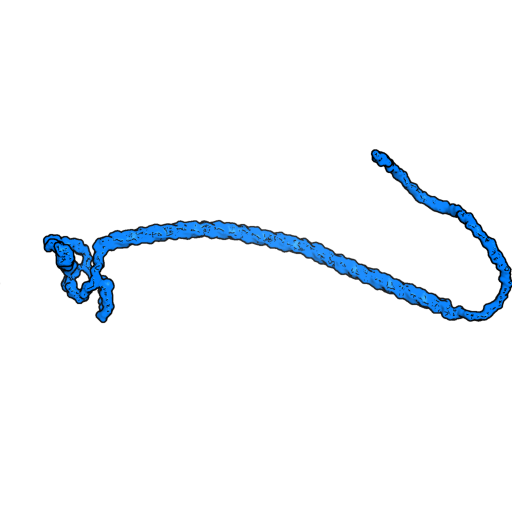0 53.75 192 ASN A N 1
ATOM 1516 C CA . ASN A 1 192 ? -10.279 -29.092 31.422 1.00 53.75 192 ASN A CA 1
ATOM 1517 C C . ASN A 1 192 ? -9.711 -28.752 32.812 1.00 53.75 192 ASN A C 1
ATOM 1519 O O . ASN A 1 192 ? -9.073 -27.716 33.006 1.00 53.75 192 ASN A O 1
ATOM 1523 N N . SER A 1 193 ? -9.963 -29.607 33.806 1.00 52.75 193 SER A N 1
ATOM 1524 C CA . SER A 1 193 ? -9.495 -29.405 35.183 1.00 52.75 193 SER A CA 1
ATOM 1525 C C . SER A 1 193 ? -7.963 -29.348 35.231 1.00 52.75 193 SER A C 1
ATOM 1527 O O . SER A 1 193 ? -7.311 -30.384 35.134 1.00 52.75 193 SER A O 1
ATOM 1529 N N . GLY A 1 194 ? -7.400 -28.145 35.364 1.00 57.69 194 GLY A N 1
ATOM 1530 C CA . GLY A 1 194 ? -5.952 -27.914 35.438 1.00 57.69 194 GLY A CA 1
ATOM 1531 C C . GLY A 1 194 ? -5.476 -26.640 34.736 1.00 57.69 194 GLY A C 1
ATOM 1532 O O . GLY A 1 194 ? -4.416 -26.122 35.080 1.00 57.69 194 GLY A O 1
ATOM 1533 N N . GLU A 1 195 ? -6.257 -26.084 33.808 1.00 58.56 195 GLU A N 1
ATOM 1534 C CA . GLU A 1 195 ? -5.928 -24.800 33.181 1.00 58.56 195 GLU A CA 1
ATOM 1535 C C . GLU A 1 195 ? -6.360 -23.629 34.070 1.00 58.56 195 GLU A C 1
ATOM 1537 O O . GLU A 1 195 ? -7.478 -23.591 34.595 1.00 58.56 195 GLU A O 1
ATOM 1542 N N . ARG A 1 196 ? -5.443 -22.673 34.272 1.00 54.28 196 ARG A N 1
ATOM 1543 C CA . ARG A 1 196 ? -5.698 -21.476 35.082 1.00 54.28 196 ARG A CA 1
ATOM 1544 C C . ARG A 1 196 ? -6.896 -20.717 34.495 1.00 54.28 196 ARG A C 1
ATOM 1546 O O . ARG A 1 196 ? -6.905 -20.469 33.289 1.00 54.28 196 ARG A O 1
ATOM 1553 N N . PRO A 1 197 ? -7.886 -20.313 35.311 1.00 54.03 197 PRO A N 1
ATOM 1554 C CA . PRO A 1 197 ? -8.944 -19.434 34.840 1.00 54.03 197 PRO A CA 1
ATOM 1555 C C . PRO A 1 197 ? -8.312 -18.099 34.429 1.00 54.03 197 PRO A C 1
ATOM 1557 O O . PRO A 1 197 ? -7.731 -17.408 35.264 1.00 54.03 197 PRO A O 1
ATOM 1560 N N . SER A 1 198 ? -8.371 -17.800 33.130 1.00 54.16 198 SER A N 1
ATOM 1561 C CA . SER A 1 198 ? -7.812 -16.592 32.510 1.00 54.16 198 SER A CA 1
ATOM 1562 C C . SER A 1 198 ? -8.442 -15.305 33.013 1.00 54.16 198 SER A C 1
ATOM 1564 O O . SER A 1 198 ? -9.692 -15.300 33.132 1.00 54.16 198 SER A O 1
#

Foldseek 3Di:
DDDDDDDDDDDDDDDDDDDDDDDDDDDDDDDDDDDDPDPVVVVVVVVVVVVVVVVVVVVVVVVVVVVVVVVVVVVVVVVVVVVVVVVVVVVVVVVVVVVVVVVVVVVVVVVVVVVVVVVVVVVVVVVVVVVVVVVVCVVCVPPDDDFDDDPCPCPPHVQVSVQVVCCVPVVNDPPDGDPDPDDDQPPPDDDPPPDGRD

InterPro domains:
  IPR004244 Transposase, L1 [PTHR11505] (43-192)

Organism: NCBI:txid88201